Protein AF-A0A8B7DAS0-F1 (afdb_monomer)

Radius of gyration: 29.46 Å; Cα contacts (8 Å, |Δi|>4): 555; chains: 1; bounding box: 80×48×70 Å

Sequence (297 aa):
NLDIVVNHVSRNTHQSGLTLNNHEDVGQEVRNECEEVFNSIKKTFIQNKKKALVALVFIVLIFIIACVIGTLNNCHGKNVDSCKVDGGFSQWSAYSTCSVTCGNGLQKRERTCTNPVPSGGGKDCVGNLSETVKCNLDKCIGLTLGFSLQWNLLKRVACFQPKGDFPAQIQINQYGVLIGIKMMHLYGGTKCYNSSMGSRFGCFNDQSYFNLVVTDNNKVILFPSPNQEVTYIDGSKNYQYPGFLPTDKEVVFINFEYPTYFKVGDYISIWNFEDFNNFNEEDNSGEVCVNVYGAFN

pLDDT: mean 76.95, std 20.86, range [29.05, 98.69]

Mean predicted aligned error: 16.26 Å

Secondary structure (DSSP, 8-state):
-HHHHHHHHHHHTTT-------HHHHHHHHHHHHHHHHHHHHHHHHT---HHHHHHHHHHHHHHHHHHHHHHTT-TTS-GGGG-B---PPPPPPPPPPSSSSSEEEEEEE--S-TTPPBTTPPPP-S-SEEEEEEE-SPP----SS-----EEEEEEEEE-SSSS--EEEE--S-EEEEEEEEEEEEEEEE-TT-SS-BSS--STT---B-EEEE-TT--EEES-TTS-EEEETTEEEE-BTTB-TT-SEEEE---SS--EE-TT-EEEEEEHHHHTT-SGGG-EEEEEEEEEEEE-

Structure (mmCIF, N/CA/C/O backbone):
data_AF-A0A8B7DAS0-F1
#
_entry.id   AF-A0A8B7DAS0-F1
#
loop_
_atom_site.group_PDB
_atom_site.id
_atom_site.type_symbol
_atom_site.label_atom_id
_atom_site.label_alt_id
_atom_site.label_comp_id
_atom_site.label_asym_id
_atom_site.label_entity_id
_atom_site.label_seq_id
_atom_site.pdbx_PDB_ins_code
_atom_site.Cartn_x
_atom_site.Cartn_y
_atom_site.Cartn_z
_atom_site.occupancy
_atom_site.B_iso_or_equiv
_atom_site.auth_seq_id
_atom_site.auth_comp_id
_atom_site.auth_asym_id
_atom_site.auth_atom_id
_atom_site.pdbx_PDB_model_num
ATOM 1 N N . ASN A 1 1 ? 36.690 -0.208 -10.277 1.00 39.06 1 ASN A N 1
ATOM 2 C CA . ASN A 1 1 ? 35.691 0.870 -10.175 1.00 39.06 1 ASN A CA 1
ATOM 3 C C . ASN A 1 1 ? 35.678 1.607 -11.511 1.00 39.06 1 ASN A C 1
ATOM 5 O O . ASN A 1 1 ? 36.390 2.588 -11.682 1.00 39.06 1 ASN A O 1
ATOM 9 N N . LEU A 1 2 ? 35.020 0.996 -12.503 1.00 29.05 2 LEU A N 1
ATOM 10 C CA . LEU A 1 2 ? 35.019 1.420 -13.912 1.00 29.05 2 LEU A CA 1
ATOM 11 C C . LEU A 1 2 ? 34.166 2.690 -14.100 1.00 29.05 2 LEU A C 1
ATOM 13 O O . LEU A 1 2 ? 34.467 3.532 -14.941 1.00 29.05 2 LEU A O 1
ATOM 17 N N . ASP A 1 3 ? 33.189 2.876 -13.214 1.00 31.52 3 ASP A N 1
ATOM 18 C CA . ASP A 1 3 ? 32.231 3.980 -13.238 1.00 31.52 3 ASP A CA 1
ATOM 19 C C . ASP A 1 3 ? 32.859 5.334 -12.880 1.00 31.52 3 ASP A C 1
ATOM 21 O O . ASP A 1 3 ? 32.407 6.373 -13.351 1.00 31.52 3 ASP A O 1
ATOM 25 N N . ILE A 1 4 ? 33.952 5.356 -12.109 1.00 36.00 4 ILE A N 1
ATOM 26 C CA . ILE A 1 4 ? 34.689 6.597 -11.805 1.00 36.00 4 ILE A CA 1
ATOM 27 C C . ILE A 1 4 ? 35.457 7.099 -13.040 1.00 36.00 4 ILE A C 1
ATOM 29 O O . ILE A 1 4 ? 35.553 8.306 -13.255 1.00 36.00 4 ILE A O 1
ATOM 33 N N . VAL A 1 5 ? 35.966 6.186 -13.875 1.00 33.59 5 VAL A N 1
ATOM 34 C CA . VAL A 1 5 ? 36.757 6.519 -15.074 1.00 33.59 5 VAL A CA 1
ATOM 35 C C . VAL A 1 5 ? 35.845 6.989 -16.206 1.00 33.59 5 VAL A C 1
ATOM 37 O O . VAL A 1 5 ? 36.111 8.023 -16.815 1.00 33.59 5 VAL A O 1
ATOM 40 N N . VAL A 1 6 ? 34.718 6.304 -16.420 1.00 37.91 6 VAL A N 1
ATOM 41 C CA . VAL A 1 6 ? 33.697 6.704 -17.405 1.00 37.91 6 VAL A CA 1
ATOM 42 C C . VAL A 1 6 ? 33.121 8.087 -17.067 1.00 37.91 6 VAL A C 1
ATOM 44 O O . VAL A 1 6 ? 33.022 8.950 -17.940 1.00 37.91 6 VAL A O 1
ATOM 47 N N . ASN A 1 7 ? 32.861 8.361 -15.783 1.00 34.25 7 ASN A N 1
ATOM 48 C CA . ASN A 1 7 ? 32.351 9.659 -15.329 1.00 34.25 7 ASN A CA 1
ATOM 49 C C . ASN A 1 7 ? 33.391 10.795 -15.325 1.00 34.25 7 ASN A C 1
ATOM 51 O O . ASN A 1 7 ? 33.008 11.962 -15.204 1.00 34.25 7 ASN A O 1
ATOM 55 N N . HIS A 1 8 ? 34.689 10.486 -15.416 1.00 35.06 8 HIS A N 1
ATOM 56 C CA . HIS A 1 8 ? 35.751 11.487 -15.564 1.00 35.06 8 HIS A CA 1
ATOM 57 C C . HIS A 1 8 ? 35.943 11.871 -17.039 1.00 35.06 8 HIS A C 1
ATOM 59 O O . HIS A 1 8 ? 36.021 13.054 -17.361 1.00 35.06 8 HIS A O 1
ATOM 65 N N . VAL A 1 9 ? 35.907 10.885 -17.944 1.00 35.56 9 VAL A N 1
ATOM 66 C CA . VAL A 1 9 ? 35.999 11.107 -19.398 1.00 35.56 9 VAL A CA 1
ATOM 67 C C . VAL A 1 9 ? 34.778 11.870 -19.918 1.00 35.56 9 VAL A C 1
ATOM 69 O O . VAL A 1 9 ? 34.938 12.848 -20.640 1.00 35.56 9 VAL A O 1
ATOM 72 N N . SER A 1 10 ? 33.569 11.514 -19.464 1.00 34.94 10 SER A N 1
ATOM 73 C CA . SER A 1 10 ? 32.331 12.178 -19.900 1.00 34.94 10 SER A CA 1
ATOM 74 C C . SER A 1 10 ? 32.191 13.632 -19.418 1.00 34.94 10 SER A C 1
ATOM 76 O O . SER A 1 10 ? 31.426 14.394 -20.010 1.00 34.94 10 SER A O 1
ATOM 78 N N . ARG A 1 11 ? 32.898 14.031 -18.347 1.00 33.38 11 ARG A N 1
ATOM 79 C CA . ARG A 1 11 ? 32.870 15.406 -17.809 1.00 33.38 11 ARG A CA 1
ATOM 80 C C . ARG A 1 11 ? 33.848 16.346 -18.514 1.00 33.38 11 ARG A C 1
ATOM 82 O O . ARG A 1 11 ? 33.515 17.513 -18.701 1.00 33.38 11 ARG A O 1
ATOM 89 N N . ASN A 1 12 ? 35.006 15.851 -18.947 1.00 34.91 12 ASN A N 1
ATOM 90 C CA . ASN A 1 12 ? 36.017 16.688 -19.601 1.00 34.91 12 ASN A CA 1
ATOM 91 C C . ASN A 1 12 ? 35.673 17.007 -21.067 1.00 34.91 12 ASN A C 1
ATOM 93 O O . ASN A 1 12 ? 36.042 18.070 -21.554 1.00 34.91 12 ASN A O 1
ATOM 97 N N . THR A 1 13 ? 34.883 16.168 -21.743 1.00 37.56 13 THR A N 1
ATOM 98 C CA . THR A 1 13 ? 34.380 16.435 -23.106 1.00 37.56 13 THR A CA 1
ATOM 99 C C . THR A 1 13 ? 33.313 17.533 -23.180 1.00 37.56 13 THR A C 1
ATOM 101 O O . THR A 1 13 ? 33.019 18.013 -24.267 1.00 37.56 13 THR A O 1
ATOM 104 N N . HIS A 1 14 ? 32.732 17.950 -22.048 1.00 34.84 14 HIS A N 1
ATOM 105 C CA . HIS A 1 14 ? 31.700 18.995 -22.002 1.00 34.84 14 HIS A CA 1
ATOM 106 C C . HIS A 1 14 ? 32.237 20.394 -21.639 1.00 34.84 14 HIS A C 1
ATOM 108 O O . HIS A 1 14 ? 31.497 21.368 -21.768 1.00 34.84 14 HIS A O 1
ATOM 114 N N . GLN A 1 15 ? 33.495 20.514 -21.186 1.00 32.41 15 GLN A N 1
ATOM 115 C CA . GLN A 1 15 ? 34.094 21.787 -20.745 1.00 32.41 15 GLN A CA 1
ATOM 116 C C . GLN A 1 15 ? 34.981 22.476 -21.792 1.00 32.41 15 GLN A C 1
ATOM 118 O O . GLN A 1 15 ? 35.251 23.670 -21.667 1.00 32.41 15 GLN A O 1
ATOM 123 N N . SER A 1 16 ? 35.401 21.779 -22.844 1.00 34.41 16 SER A N 1
ATOM 124 C CA . SER A 1 16 ? 36.084 22.389 -23.981 1.00 34.41 16 SER A CA 1
ATOM 125 C C . SER A 1 16 ? 35.043 22.880 -24.985 1.00 34.41 16 SER A C 1
ATOM 127 O O . SER A 1 16 ? 34.597 22.142 -25.858 1.00 34.41 16 SER A O 1
ATOM 129 N N . GLY A 1 17 ? 34.625 24.141 -24.861 1.00 37.19 17 GLY A N 1
ATOM 130 C CA . GLY A 1 17 ? 33.818 24.844 -25.867 1.00 37.19 17 GLY A CA 1
ATOM 131 C C . GLY A 1 17 ? 34.564 25.034 -27.196 1.00 37.19 17 GLY A C 1
ATOM 132 O O . GLY A 1 17 ? 34.799 26.161 -27.619 1.00 37.19 17 GLY A O 1
ATOM 133 N N . LEU A 1 18 ? 34.969 23.941 -27.840 1.00 32.09 18 LEU A N 1
ATOM 134 C CA . LEU A 1 18 ? 35.699 23.914 -29.097 1.00 32.09 18 LEU A CA 1
ATOM 135 C C . LEU A 1 18 ? 34.714 23.679 -30.239 1.00 32.09 18 LEU A C 1
ATOM 137 O O . LEU A 1 18 ? 34.445 22.555 -30.654 1.00 32.09 18 LEU A O 1
ATOM 141 N N . THR A 1 19 ? 34.193 24.770 -30.789 1.00 39.25 19 THR A N 1
ATOM 142 C CA . THR A 1 19 ? 33.768 24.782 -32.189 1.00 39.25 19 THR A CA 1
ATOM 143 C C . THR A 1 19 ? 35.027 24.730 -33.055 1.00 39.25 19 THR A C 1
ATOM 145 O O . THR A 1 19 ? 35.619 25.768 -33.346 1.00 39.25 19 THR A O 1
ATOM 148 N N . LEU A 1 20 ? 35.473 23.529 -33.427 1.00 34.00 20 LEU A N 1
ATOM 149 C CA . LEU A 1 20 ? 36.575 23.331 -34.371 1.00 34.00 20 LEU A CA 1
ATOM 150 C C . LEU A 1 20 ? 36.012 22.817 -35.699 1.00 34.00 20 LEU A C 1
ATOM 152 O O . LEU A 1 20 ? 35.537 21.692 -35.812 1.00 34.00 20 LEU A O 1
ATOM 156 N N . ASN A 1 21 ? 36.033 23.697 -36.698 1.00 34.94 21 ASN A N 1
ATOM 157 C CA . ASN A 1 21 ? 35.358 23.541 -37.986 1.00 34.94 21 ASN A CA 1
ATOM 158 C C . ASN A 1 21 ? 36.137 22.721 -39.031 1.00 34.94 21 ASN A C 1
ATOM 160 O O . ASN A 1 21 ? 35.870 22.901 -40.209 1.00 34.94 21 ASN A O 1
ATOM 164 N N . ASN A 1 22 ? 37.065 21.831 -38.663 1.00 31.73 22 ASN A N 1
ATOM 165 C CA . ASN A 1 22 ? 37.728 20.932 -39.620 1.00 31.73 22 ASN A CA 1
ATOM 166 C C . ASN A 1 22 ? 38.126 19.605 -38.947 1.00 31.73 22 ASN A C 1
ATOM 168 O O . ASN A 1 22 ? 38.785 19.582 -37.913 1.00 31.73 22 ASN A O 1
ATOM 172 N N . HIS A 1 23 ? 37.699 18.487 -39.541 1.00 41.16 23 HIS A N 1
ATOM 173 C CA . HIS A 1 23 ? 37.754 17.138 -38.958 1.00 41.16 23 HIS A CA 1
ATOM 174 C C . HIS A 1 23 ? 39.110 16.412 -39.101 1.00 41.16 23 HIS A C 1
ATOM 176 O O . HIS A 1 23 ? 39.241 15.294 -38.604 1.00 41.16 23 HIS A O 1
ATOM 182 N N . GLU A 1 24 ? 40.117 17.012 -39.744 1.00 38.12 24 GLU A N 1
ATOM 183 C CA . GLU A 1 24 ? 41.465 16.420 -39.851 1.00 38.12 24 GLU A CA 1
ATOM 184 C C . GLU A 1 24 ? 42.326 16.656 -38.596 1.00 38.12 24 GLU A C 1
ATOM 186 O O . GLU A 1 24 ? 43.120 15.786 -38.239 1.00 38.12 24 GLU A O 1
ATOM 191 N N . ASP A 1 25 ? 42.104 17.748 -37.858 1.00 35.28 25 ASP A N 1
ATOM 192 C CA . ASP A 1 25 ? 42.925 18.092 -36.687 1.00 35.28 25 ASP A CA 1
ATOM 193 C C . ASP A 1 25 ? 42.554 17.264 -35.439 1.00 35.28 25 ASP A C 1
ATOM 195 O O . ASP A 1 25 ? 43.430 16.777 -34.725 1.00 35.28 25 ASP A O 1
ATOM 199 N N . VAL A 1 26 ? 41.261 16.972 -35.232 1.00 39.59 26 VAL A N 1
ATOM 200 C CA . VAL A 1 26 ? 40.761 16.219 -34.057 1.00 39.59 26 VAL A CA 1
ATOM 201 C C . VAL A 1 26 ? 41.275 14.773 -34.034 1.00 39.59 26 VAL A C 1
ATOM 203 O O . VAL A 1 26 ? 41.608 14.229 -32.981 1.00 39.59 26 VAL A O 1
ATOM 206 N N . GLY A 1 27 ? 41.372 14.135 -35.205 1.00 39.06 27 GLY A N 1
ATOM 207 C CA . GLY A 1 27 ? 41.869 12.762 -35.327 1.00 39.06 27 GLY A CA 1
ATOM 208 C C . GLY A 1 27 ? 43.371 12.633 -35.069 1.00 39.06 27 GLY A C 1
ATOM 209 O O . GLY A 1 27 ? 43.832 11.548 -34.708 1.00 39.06 27 GLY A O 1
ATOM 210 N N . GLN A 1 28 ? 44.125 13.720 -35.239 1.00 38.00 28 GLN A N 1
ATOM 211 C CA . GLN A 1 28 ? 45.560 13.764 -34.987 1.00 38.00 28 GLN A CA 1
ATOM 212 C C . GLN A 1 28 ? 45.852 14.120 -33.524 1.00 38.00 28 GLN A C 1
ATOM 214 O O . GLN A 1 28 ? 46.723 13.508 -32.913 1.00 38.00 28 GLN A O 1
ATOM 219 N N . GLU A 1 29 ? 45.074 15.026 -32.930 1.00 38.62 29 GLU A N 1
ATOM 220 C CA . GLU A 1 29 ? 45.221 15.452 -31.533 1.00 38.62 29 GLU A CA 1
ATOM 221 C C . GLU A 1 29 ? 44.875 14.321 -30.548 1.00 38.62 29 GLU A C 1
ATOM 223 O O . GLU A 1 29 ? 45.681 13.985 -29.681 1.00 38.62 29 GLU A O 1
ATOM 228 N N . VAL A 1 30 ? 43.765 13.607 -30.779 1.00 42.59 30 VAL A N 1
ATOM 229 C CA . VAL A 1 30 ? 43.382 12.418 -29.987 1.00 42.59 30 VAL A CA 1
ATOM 230 C C . VAL A 1 30 ? 44.391 11.276 -30.153 1.00 42.59 30 VAL A C 1
ATOM 232 O O . VAL A 1 30 ? 44.657 10.525 -29.210 1.00 42.59 30 VAL A O 1
ATOM 235 N N . ARG A 1 31 ? 44.983 11.134 -31.346 1.00 44.09 31 ARG A N 1
ATOM 236 C CA . ARG A 1 31 ? 46.017 10.125 -31.619 1.00 44.09 31 ARG A CA 1
ATOM 237 C C . ARG A 1 31 ? 47.320 10.455 -30.886 1.00 44.09 31 ARG A C 1
ATOM 239 O O . ARG A 1 31 ? 47.928 9.546 -30.328 1.00 44.09 31 ARG A O 1
ATOM 246 N N . ASN A 1 32 ? 47.698 11.731 -30.824 1.00 44.25 32 ASN A N 1
ATOM 247 C CA . ASN A 1 32 ? 48.884 12.198 -30.108 1.00 44.25 32 ASN A CA 1
ATOM 248 C C . ASN A 1 32 ? 48.725 12.053 -28.583 1.00 44.25 32 ASN A C 1
ATOM 250 O O . ASN A 1 32 ? 49.631 11.540 -27.929 1.00 44.25 32 ASN A O 1
ATOM 254 N N . GLU A 1 33 ? 47.559 12.399 -28.022 1.00 47.59 33 GLU A N 1
ATOM 255 C CA . GLU A 1 33 ? 47.269 12.177 -26.596 1.00 47.59 33 GLU A CA 1
ATOM 256 C C . GLU A 1 33 ? 47.232 10.680 -26.242 1.00 47.59 33 GLU A C 1
ATOM 258 O O . GLU A 1 33 ? 47.796 10.256 -25.229 1.00 47.59 33 GLU A O 1
ATOM 263 N N . CYS A 1 34 ? 46.635 9.839 -27.098 1.00 45.25 34 CYS A N 1
ATOM 264 C CA . CYS A 1 34 ? 46.661 8.386 -26.907 1.00 45.25 34 CYS A CA 1
ATOM 265 C C . CYS A 1 34 ? 48.085 7.813 -26.974 1.00 45.25 34 CYS A C 1
ATOM 267 O O . CYS A 1 34 ? 48.412 6.910 -26.198 1.00 45.25 34 CYS A O 1
ATOM 269 N N . GLU A 1 35 ? 48.945 8.327 -27.859 1.00 47.31 35 GLU A N 1
ATOM 270 C CA . GLU A 1 35 ? 50.349 7.913 -27.923 1.00 47.31 35 GLU A CA 1
ATOM 271 C C . GLU A 1 35 ? 51.155 8.362 -26.696 1.00 47.31 35 GLU A C 1
ATOM 273 O O . GLU A 1 35 ? 51.984 7.590 -26.202 1.00 47.31 35 GLU A O 1
ATOM 278 N N . GLU A 1 36 ? 50.913 9.555 -26.149 1.00 49.94 36 GLU A N 1
ATOM 279 C CA . GLU A 1 36 ? 51.562 10.002 -24.909 1.00 49.94 36 GLU A CA 1
ATOM 280 C C . GLU A 1 36 ? 51.164 9.136 -23.711 1.00 49.94 36 GLU A C 1
ATOM 282 O O . GLU A 1 36 ? 52.031 8.685 -22.952 1.00 49.94 36 GLU A O 1
ATOM 287 N N . VAL A 1 37 ? 49.872 8.825 -23.574 1.00 48.62 37 VAL A N 1
ATOM 288 C CA . VAL A 1 37 ? 49.367 7.935 -22.519 1.00 48.62 37 VAL A CA 1
ATOM 289 C C . VAL A 1 37 ? 49.944 6.527 -22.682 1.00 48.62 37 VAL A C 1
ATOM 291 O O . VAL A 1 37 ? 50.426 5.938 -21.710 1.00 48.62 37 VAL A O 1
ATOM 294 N N . PHE A 1 38 ? 49.995 6.002 -23.910 1.00 47.28 38 PHE A N 1
ATOM 295 C CA . PHE A 1 38 ? 50.606 4.706 -24.209 1.00 47.28 38 PHE A CA 1
ATOM 296 C C . PHE A 1 38 ? 52.100 4.672 -23.851 1.00 47.28 38 PHE A C 1
ATOM 298 O O . PHE A 1 38 ? 52.568 3.731 -23.203 1.00 47.28 38 PHE A O 1
ATOM 305 N N . ASN A 1 39 ? 52.856 5.713 -24.206 1.00 50.97 39 ASN A N 1
ATOM 306 C CA . ASN A 1 39 ? 54.289 5.803 -23.927 1.00 50.97 39 ASN A CA 1
ATOM 307 C C . ASN A 1 39 ? 54.594 6.029 -22.435 1.00 50.97 39 ASN A C 1
ATOM 309 O O . ASN A 1 39 ? 55.591 5.502 -21.927 1.00 50.97 39 ASN A O 1
ATOM 313 N N . SER A 1 40 ? 53.724 6.739 -21.712 1.00 47.25 40 SER A N 1
ATOM 314 C CA . SER A 1 40 ? 53.800 6.909 -20.256 1.00 47.25 40 SER A CA 1
ATOM 315 C C . SER A 1 40 ? 53.570 5.578 -19.531 1.00 47.25 40 SER A C 1
ATOM 317 O O . SER A 1 40 ? 54.404 5.148 -18.730 1.00 47.25 40 SER A O 1
ATOM 319 N N . ILE A 1 41 ? 52.531 4.831 -19.923 1.00 48.62 41 ILE A N 1
ATOM 320 C CA . ILE A 1 41 ? 52.234 3.494 -19.384 1.00 48.62 41 ILE A CA 1
ATOM 321 C C . ILE A 1 41 ? 53.367 2.506 -19.713 1.00 48.62 41 ILE A C 1
ATOM 323 O O . ILE A 1 41 ? 53.779 1.729 -18.849 1.00 48.62 41 ILE A O 1
ATOM 327 N N . LYS A 1 42 ? 53.947 2.576 -20.920 1.00 48.16 42 LYS A N 1
ATOM 328 C CA . LYS A 1 42 ? 55.101 1.760 -21.341 1.00 48.16 42 LYS A CA 1
ATOM 329 C C . LYS A 1 42 ? 56.356 2.030 -20.497 1.00 48.16 42 LYS A C 1
ATOM 331 O O . LYS A 1 42 ? 57.089 1.089 -20.188 1.00 48.16 42 LYS A O 1
ATOM 336 N N . LYS A 1 43 ? 56.599 3.279 -20.077 1.00 53.19 43 LYS A N 1
ATOM 337 C CA . LYS A 1 43 ? 57.706 3.633 -19.164 1.00 53.19 43 LYS A CA 1
ATOM 338 C C . LYS A 1 43 ? 57.483 3.090 -17.751 1.00 53.19 43 LYS A C 1
ATOM 340 O O . LYS A 1 43 ? 58.402 2.502 -17.183 1.00 53.19 43 LYS A O 1
ATOM 345 N N . THR A 1 44 ? 56.269 3.205 -17.212 1.00 44.12 44 THR A N 1
ATOM 346 C CA . THR A 1 44 ? 55.905 2.651 -15.892 1.00 44.12 44 THR A CA 1
ATOM 347 C C . THR A 1 44 ? 55.950 1.111 -15.876 1.00 44.12 44 THR A C 1
ATOM 349 O O . THR A 1 44 ? 56.245 0.494 -14.853 1.00 44.12 44 THR A O 1
ATOM 352 N N . PHE A 1 45 ? 55.728 0.480 -17.032 1.00 47.09 45 PHE A N 1
ATOM 353 C CA . PHE A 1 45 ? 55.715 -0.970 -17.248 1.00 47.09 45 PHE A CA 1
ATOM 354 C C . PHE A 1 45 ? 57.104 -1.634 -17.222 1.00 47.09 45 PHE A C 1
ATOM 356 O O . PHE A 1 45 ? 57.243 -2.732 -16.681 1.00 47.09 45 PHE A O 1
ATOM 363 N N . ILE A 1 46 ? 58.151 -0.970 -17.736 1.00 53.22 46 ILE A N 1
ATOM 364 C CA . ILE A 1 46 ? 59.533 -1.504 -17.728 1.00 53.22 46 ILE A CA 1
ATOM 365 C C . ILE A 1 46 ? 60.050 -1.720 -16.290 1.00 53.22 46 ILE A C 1
ATOM 367 O O . ILE A 1 46 ? 60.909 -2.572 -16.063 1.00 53.22 46 ILE A O 1
ATOM 371 N N . GLN A 1 47 ? 59.487 -1.017 -15.301 1.00 51.44 47 GLN A N 1
ATOM 372 C CA . GLN A 1 47 ? 59.934 -1.086 -13.909 1.00 51.44 47 GLN A CA 1
ATOM 373 C C . GLN A 1 47 ? 59.251 -2.169 -13.049 1.00 51.44 47 GLN A C 1
ATOM 375 O O . GLN A 1 47 ? 59.820 -2.550 -12.030 1.00 51.44 47 GLN A O 1
ATOM 380 N N . ASN A 1 48 ? 58.090 -2.726 -13.431 1.00 50.75 48 ASN A N 1
ATOM 381 C CA . ASN A 1 48 ? 57.308 -3.613 -12.549 1.00 50.75 48 ASN A CA 1
ATOM 382 C C . ASN A 1 48 ? 56.961 -4.980 -13.182 1.00 50.75 48 ASN A C 1
ATOM 384 O O . ASN A 1 48 ? 55.930 -5.173 -13.823 1.00 50.75 48 ASN A O 1
ATOM 388 N N . LYS A 1 49 ? 57.823 -5.979 -12.936 1.00 52.34 49 LYS A N 1
ATOM 389 C CA . LYS A 1 49 ? 57.753 -7.375 -13.425 1.00 52.34 49 LYS A CA 1
ATOM 390 C C . LYS A 1 49 ? 56.589 -8.225 -12.843 1.00 52.34 49 LYS A C 1
ATOM 392 O O . LYS A 1 49 ? 56.846 -9.267 -12.243 1.00 52.34 49 LYS A O 1
ATOM 397 N N . LYS A 1 50 ? 55.307 -7.871 -13.024 1.00 54.47 50 LYS A N 1
ATOM 398 C CA . LYS A 1 50 ? 54.160 -8.731 -12.611 1.00 54.47 50 LYS A CA 1
ATOM 399 C C . LYS A 1 50 ? 53.365 -9.278 -13.808 1.00 54.47 50 LYS A C 1
ATOM 401 O O . LYS A 1 50 ? 52.382 -8.693 -14.237 1.00 54.47 50 LYS A O 1
ATOM 406 N N . LYS A 1 51 ? 53.772 -10.443 -14.329 1.00 54.94 51 LYS A N 1
ATOM 407 C CA . LYS A 1 51 ? 53.328 -11.021 -15.621 1.00 54.94 51 LYS A CA 1
ATOM 408 C C . LYS A 1 51 ? 51.836 -11.414 -15.740 1.00 54.94 51 LYS A C 1
ATOM 410 O O . LYS A 1 51 ? 51.328 -11.441 -16.854 1.00 54.94 51 LYS A O 1
ATOM 415 N N . ALA A 1 52 ? 51.121 -11.698 -14.646 1.00 50.69 52 ALA A N 1
ATOM 416 C CA . ALA A 1 52 ? 49.735 -12.201 -14.708 1.00 50.69 52 ALA A CA 1
ATOM 417 C C . ALA A 1 52 ? 48.671 -11.094 -14.863 1.00 50.69 52 ALA A C 1
ATOM 419 O O . ALA A 1 52 ? 47.757 -11.222 -15.673 1.00 50.69 52 ALA A O 1
ATOM 420 N N . LEU A 1 53 ? 48.823 -9.971 -14.150 1.00 53.00 53 LEU A N 1
ATOM 421 C CA . LEU A 1 53 ? 47.944 -8.801 -14.301 1.00 53.00 53 LEU A CA 1
ATOM 422 C C . LEU A 1 53 ? 48.125 -8.148 -15.684 1.00 53.00 53 LEU A C 1
ATOM 424 O O . LEU A 1 53 ? 47.179 -7.627 -16.262 1.00 53.00 53 LEU A O 1
ATOM 428 N N . VAL A 1 54 ? 49.340 -8.250 -16.235 1.00 52.78 54 VAL A N 1
ATOM 429 C CA . VAL A 1 54 ? 49.714 -7.758 -17.567 1.00 52.78 54 VAL A CA 1
ATOM 430 C C . VAL A 1 54 ? 48.926 -8.448 -18.673 1.00 52.78 54 VAL A C 1
ATOM 432 O O . VAL A 1 54 ? 48.408 -7.762 -19.545 1.00 52.78 54 VAL A O 1
ATOM 435 N N . ALA A 1 55 ? 48.782 -9.773 -18.627 1.00 56.47 55 ALA A N 1
ATOM 436 C CA . ALA A 1 55 ? 47.990 -10.494 -19.622 1.00 56.47 55 ALA A CA 1
ATOM 437 C C . ALA A 1 55 ? 46.514 -10.060 -19.590 1.00 56.47 55 ALA A C 1
ATOM 439 O O . ALA A 1 55 ? 45.908 -9.847 -20.633 1.00 56.47 55 ALA A O 1
ATOM 440 N N . LEU A 1 56 ? 45.963 -9.852 -18.392 1.00 59.69 56 LEU A N 1
ATOM 441 C CA . LEU A 1 56 ? 44.568 -9.457 -18.191 1.00 59.69 56 LEU A CA 1
ATOM 442 C C . LEU A 1 56 ? 44.298 -8.024 -18.676 1.00 59.69 56 LEU A C 1
ATOM 444 O O . LEU A 1 56 ? 43.312 -7.782 -19.364 1.00 59.69 56 LEU A O 1
ATOM 448 N N . VAL A 1 57 ? 45.215 -7.092 -18.399 1.00 66.50 57 VAL A N 1
ATOM 449 C CA . VAL A 1 57 ? 45.144 -5.707 -18.892 1.00 66.50 57 VAL A CA 1
ATOM 450 C C . VAL A 1 57 ? 45.324 -5.643 -20.411 1.00 66.50 57 VAL A C 1
ATOM 452 O O . VAL A 1 57 ? 44.593 -4.906 -21.063 1.00 66.50 57 VAL A O 1
ATOM 455 N N . PHE A 1 58 ? 46.224 -6.443 -20.996 1.00 65.75 58 PHE A N 1
ATOM 456 C CA . PHE A 1 58 ? 46.381 -6.533 -22.453 1.00 65.75 58 PHE A CA 1
ATOM 457 C C . PHE A 1 58 ? 45.140 -7.103 -23.139 1.00 65.75 58 PHE A C 1
ATOM 459 O O . PHE A 1 58 ? 44.734 -6.575 -24.166 1.00 65.75 58 PHE A O 1
ATOM 466 N N . ILE A 1 59 ? 44.511 -8.137 -22.572 1.00 62.62 59 ILE A N 1
ATOM 467 C CA . ILE A 1 59 ? 43.257 -8.688 -23.102 1.00 62.62 59 ILE A CA 1
ATOM 468 C C . ILE A 1 59 ? 42.164 -7.614 -23.067 1.00 62.62 59 ILE A C 1
ATOM 470 O O . ILE A 1 59 ? 41.516 -7.380 -24.081 1.00 62.62 59 ILE A O 1
ATOM 474 N N . VAL A 1 60 ? 42.013 -6.894 -21.950 1.00 67.12 60 VAL A N 1
ATOM 475 C CA . VAL A 1 60 ? 41.032 -5.802 -21.827 1.00 67.12 60 VAL A CA 1
ATOM 476 C C . VAL A 1 60 ? 41.327 -4.658 -22.805 1.00 67.12 60 VAL A C 1
ATOM 478 O O . VAL A 1 60 ? 40.409 -4.176 -23.458 1.00 67.12 60 VAL A O 1
ATOM 481 N N . LEU A 1 61 ? 42.591 -4.264 -22.982 1.00 72.25 61 LEU A N 1
ATOM 482 C CA . LEU A 1 61 ? 43.002 -3.264 -23.976 1.00 72.25 61 LEU A CA 1
ATOM 483 C C . LEU A 1 61 ? 42.739 -3.724 -25.410 1.00 72.25 61 LEU A C 1
ATOM 485 O O . LEU A 1 61 ? 42.266 -2.926 -26.205 1.00 72.25 61 LEU A O 1
ATOM 489 N N . ILE A 1 62 ? 42.992 -4.992 -25.744 1.00 67.81 62 ILE A N 1
ATOM 490 C CA . ILE A 1 62 ? 42.678 -5.553 -27.066 1.00 67.81 62 ILE A CA 1
ATOM 491 C C . ILE A 1 62 ? 41.165 -5.539 -27.299 1.00 67.81 62 ILE A C 1
ATOM 493 O O . ILE A 1 62 ? 40.736 -5.172 -28.387 1.00 67.81 62 ILE A O 1
ATOM 497 N N . PHE A 1 63 ? 40.353 -5.858 -26.286 1.00 58.94 63 PHE A N 1
ATOM 498 C CA . PHE A 1 63 ? 38.894 -5.743 -26.369 1.00 58.94 63 PHE A CA 1
ATOM 499 C C . PHE A 1 63 ? 38.430 -4.292 -26.535 1.00 58.94 63 PHE A C 1
ATOM 501 O O . PHE A 1 63 ? 37.550 -4.035 -27.350 1.00 58.94 63 PHE A O 1
ATOM 508 N N . ILE A 1 64 ? 39.039 -3.335 -25.828 1.00 68.62 64 ILE A N 1
ATOM 509 C CA . ILE A 1 64 ? 38.738 -1.903 -25.978 1.00 68.62 64 ILE A CA 1
ATOM 510 C C . ILE A 1 64 ? 39.149 -1.416 -27.371 1.00 68.62 64 ILE A C 1
ATOM 512 O O . ILE A 1 64 ? 38.350 -0.778 -28.043 1.00 68.62 64 ILE A O 1
ATOM 516 N N . ILE A 1 65 ? 40.346 -1.762 -27.846 1.00 68.56 65 ILE A N 1
ATOM 517 C CA . ILE A 1 65 ? 40.846 -1.398 -29.178 1.00 68.56 65 ILE A CA 1
ATOM 518 C C . ILE A 1 65 ? 39.977 -2.036 -30.269 1.00 68.56 65 ILE A C 1
ATOM 520 O O . ILE A 1 65 ? 39.606 -1.355 -31.216 1.00 68.56 65 ILE A O 1
ATOM 524 N N . ALA A 1 66 ? 39.587 -3.304 -30.131 1.00 56.94 66 ALA A N 1
ATOM 525 C CA . ALA A 1 66 ? 38.672 -3.965 -31.059 1.00 56.94 66 ALA A CA 1
ATOM 526 C C . ALA A 1 66 ? 37.270 -3.336 -31.035 1.00 56.94 66 ALA A C 1
ATOM 528 O O . ALA A 1 66 ? 36.648 -3.216 -32.086 1.00 56.94 66 ALA A O 1
ATOM 529 N N . CYS A 1 67 ? 36.790 -2.888 -29.871 1.00 51.47 67 CYS A N 1
ATOM 530 C CA . CYS A 1 67 ? 35.532 -2.154 -29.735 1.00 51.47 67 CYS A CA 1
ATOM 531 C C . CYS A 1 67 ? 35.613 -0.782 -30.427 1.00 51.47 67 CYS A C 1
ATOM 533 O O . CYS A 1 67 ? 34.756 -0.456 -31.242 1.00 51.47 67 CYS A O 1
ATOM 535 N N . VAL A 1 68 ? 36.696 -0.032 -30.199 1.00 56.62 68 VAL A N 1
ATOM 536 C CA . VAL A 1 68 ? 36.953 1.282 -30.814 1.00 56.62 68 VAL A CA 1
ATOM 537 C C . VAL A 1 68 ? 37.130 1.165 -32.335 1.00 56.62 68 VAL A C 1
ATOM 539 O O . VAL A 1 68 ? 36.561 1.950 -33.092 1.00 56.62 68 VAL A O 1
ATOM 542 N N . ILE A 1 69 ? 37.848 0.148 -32.819 1.00 55.31 69 ILE A N 1
ATOM 543 C CA . ILE A 1 69 ? 37.990 -0.137 -34.256 1.00 55.31 69 ILE A CA 1
ATOM 544 C C . ILE A 1 69 ? 36.657 -0.624 -34.850 1.00 55.31 69 ILE A C 1
ATOM 546 O O . ILE A 1 69 ? 36.288 -0.219 -35.950 1.00 55.31 69 ILE A O 1
ATOM 550 N N . GLY A 1 70 ? 35.891 -1.435 -34.114 1.00 47.06 70 GLY A N 1
ATOM 551 C CA . GLY A 1 70 ? 34.543 -1.863 -34.495 1.00 47.06 70 GLY A CA 1
ATOM 552 C C . GLY A 1 70 ? 33.573 -0.690 -34.657 1.00 47.06 70 GLY A C 1
ATOM 553 O O . GLY A 1 70 ? 32.777 -0.681 -35.593 1.00 47.06 70 GLY A O 1
ATOM 554 N N . THR A 1 71 ? 33.700 0.348 -33.824 1.00 48.06 71 THR A N 1
ATOM 555 C CA . THR A 1 71 ? 32.951 1.607 -33.969 1.00 48.06 71 THR A CA 1
ATOM 556 C C . THR A 1 71 ? 33.459 2.509 -35.102 1.00 48.06 71 THR A C 1
ATOM 558 O O . THR A 1 71 ? 32.695 3.328 -35.605 1.00 48.06 71 THR A O 1
ATOM 561 N N . LEU A 1 72 ? 34.707 2.345 -35.559 1.00 45.50 72 LEU A N 1
ATOM 562 C CA . LEU A 1 72 ? 35.299 3.123 -36.662 1.00 45.50 72 LEU A CA 1
ATOM 563 C C . LEU A 1 72 ? 34.984 2.561 -38.061 1.00 45.50 72 LEU A C 1
ATOM 565 O O . LEU A 1 72 ? 35.124 3.277 -39.053 1.00 45.50 72 LEU A O 1
ATOM 569 N N . ASN A 1 73 ? 34.535 1.307 -38.168 1.00 48.38 73 ASN A N 1
ATOM 570 C CA . ASN A 1 73 ? 34.445 0.618 -39.461 1.00 48.38 73 ASN A CA 1
ATOM 571 C C . ASN A 1 73 ? 33.094 0.702 -40.187 1.00 48.38 73 ASN A C 1
ATOM 573 O O . ASN A 1 73 ? 33.002 0.199 -41.303 1.00 48.38 73 ASN A O 1
ATOM 577 N N . ASN A 1 74 ? 32.068 1.364 -39.642 1.00 49.56 74 ASN A N 1
ATOM 578 C CA . ASN A 1 74 ? 30.756 1.422 -40.310 1.00 49.56 74 ASN A CA 1
ATOM 579 C C . ASN A 1 74 ? 30.415 2.749 -41.004 1.00 49.56 74 ASN A C 1
ATOM 581 O O . ASN A 1 74 ? 29.348 2.844 -41.602 1.00 49.56 74 ASN A O 1
ATOM 585 N N . CYS A 1 75 ? 31.303 3.750 -40.995 1.00 53.28 75 CYS A N 1
ATOM 586 C CA . CYS A 1 75 ? 30.993 5.074 -41.556 1.00 53.28 75 CYS A CA 1
ATOM 587 C C . CYS A 1 75 ? 32.167 5.771 -42.258 1.00 53.28 75 CYS A C 1
ATOM 589 O O . CYS A 1 75 ? 32.242 6.997 -42.284 1.00 53.28 75 CYS A O 1
ATOM 591 N N . HIS A 1 76 ? 33.086 5.021 -42.870 1.00 47.53 76 HIS A N 1
ATOM 592 C CA . HIS A 1 76 ? 34.121 5.639 -43.699 1.00 47.53 76 HIS A CA 1
ATOM 593 C C . HIS A 1 76 ? 33.544 5.996 -45.083 1.00 47.53 76 HIS A C 1
ATOM 595 O O . HIS A 1 76 ? 33.394 5.128 -45.942 1.00 47.53 76 HIS A O 1
ATOM 601 N N . GLY A 1 77 ? 33.204 7.275 -45.295 1.00 53.38 77 GLY A N 1
ATOM 602 C CA . GLY A 1 77 ? 33.007 7.841 -46.640 1.00 53.38 77 GLY A CA 1
ATOM 603 C C . GLY A 1 77 ? 31.632 8.421 -47.001 1.00 53.38 77 GLY A C 1
ATOM 604 O O . GLY A 1 77 ? 31.378 8.619 -48.188 1.00 53.38 77 GLY A O 1
ATOM 605 N N . LYS A 1 78 ? 30.735 8.717 -46.049 1.00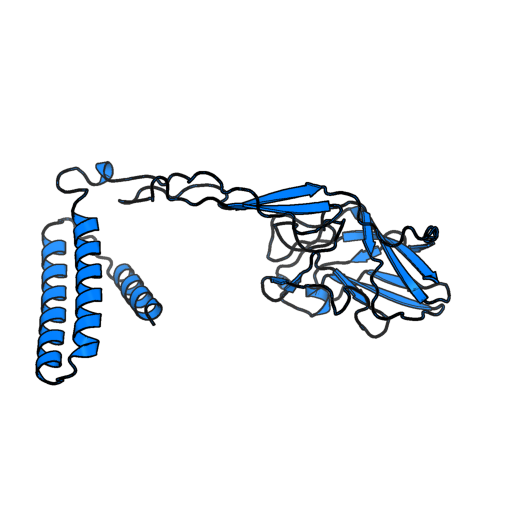 50.84 78 LYS A N 1
ATOM 606 C CA . LYS A 1 78 ? 29.479 9.446 -46.334 1.00 50.84 78 LYS A CA 1
ATOM 607 C C . LYS A 1 78 ? 29.255 10.600 -45.353 1.00 50.84 78 LYS A C 1
ATOM 609 O O . LYS A 1 78 ? 29.727 10.548 -44.224 1.00 50.84 78 LYS A O 1
ATOM 614 N N . ASN A 1 79 ? 28.545 11.635 -45.814 1.00 57.69 79 ASN A N 1
ATOM 615 C CA . ASN A 1 79 ? 28.142 12.816 -45.036 1.00 57.69 79 ASN A CA 1
ATOM 616 C C . ASN A 1 79 ? 27.564 12.396 -43.668 1.00 57.69 79 ASN A C 1
ATOM 618 O O . ASN A 1 79 ? 26.808 11.428 -43.626 1.00 57.69 79 ASN A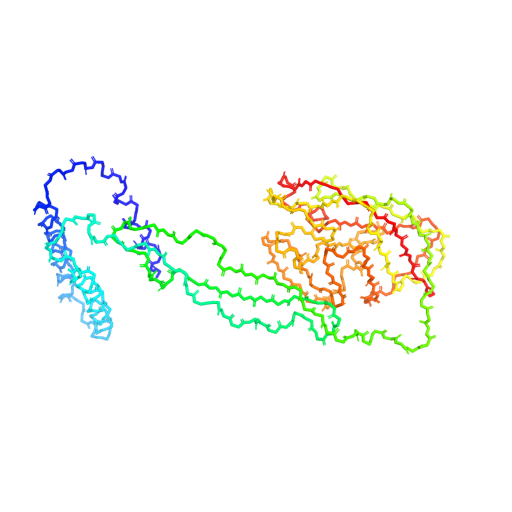 O 1
ATOM 622 N N . VAL A 1 80 ? 27.885 13.104 -42.576 1.00 52.91 80 VAL A N 1
ATOM 623 C CA . VAL A 1 80 ? 27.567 12.713 -41.177 1.00 52.91 80 VAL A CA 1
ATOM 624 C C . VAL A 1 80 ? 26.073 12.412 -40.957 1.00 52.91 80 VAL A C 1
ATOM 626 O O . VAL A 1 80 ? 25.722 11.521 -40.186 1.00 52.91 80 VAL A O 1
ATOM 629 N N . ASP A 1 81 ? 25.181 13.064 -41.706 1.00 57.62 81 ASP A N 1
ATOM 630 C CA . ASP A 1 81 ? 23.738 12.789 -41.673 1.00 57.62 81 ASP A CA 1
ATOM 631 C C . ASP A 1 81 ? 23.337 11.403 -42.214 1.00 57.62 81 ASP A C 1
ATOM 633 O O . ASP A 1 81 ? 22.295 10.875 -41.838 1.00 57.62 81 ASP A O 1
ATOM 637 N N . SER A 1 82 ? 24.168 10.775 -43.050 1.00 59.91 82 SER A N 1
ATOM 638 C CA . SER A 1 82 ? 23.933 9.445 -43.634 1.00 59.91 82 SER A CA 1
ATOM 639 C C . SER A 1 82 ? 24.264 8.285 -42.682 1.00 59.91 82 SER A C 1
ATOM 641 O O . SER A 1 82 ? 24.055 7.132 -43.063 1.00 59.91 82 SER A O 1
ATOM 643 N N . CYS A 1 83 ? 24.797 8.566 -41.489 1.00 70.12 83 CYS A N 1
ATOM 644 C CA . CYS A 1 83 ? 25.196 7.569 -40.488 1.00 70.12 83 CYS A CA 1
ATOM 645 C C . CYS A 1 83 ? 24.298 7.545 -39.244 1.00 70.12 83 CYS A C 1
ATOM 647 O O . CYS A 1 83 ? 24.552 6.789 -38.305 1.00 70.12 83 CYS A O 1
ATOM 649 N N . LYS A 1 84 ? 23.239 8.359 -39.239 1.00 81.38 84 LYS A N 1
ATOM 650 C CA . LYS A 1 84 ? 22.227 8.355 -38.185 1.00 81.38 84 LYS A CA 1
ATOM 651 C C . LYS A 1 84 ? 21.390 7.088 -38.291 1.00 81.38 84 LYS A C 1
ATOM 653 O O . LYS A 1 84 ? 20.762 6.834 -39.316 1.00 81.38 84 LYS A O 1
ATOM 658 N N . VAL A 1 85 ? 21.374 6.314 -37.213 1.00 86.38 85 VAL A N 1
ATOM 659 C CA . VAL A 1 85 ? 20.458 5.188 -37.038 1.00 86.38 85 VAL A CA 1
ATOM 660 C C . VAL A 1 85 ? 19.583 5.529 -35.851 1.00 86.38 85 VAL A C 1
ATOM 662 O O . VAL A 1 85 ? 20.075 5.602 -34.726 1.00 86.38 85 VAL A O 1
ATOM 665 N N . ASP A 1 86 ? 18.307 5.782 -36.117 1.00 90.56 86 ASP A N 1
ATOM 666 C CA . ASP A 1 86 ? 17.315 5.950 -35.062 1.00 90.56 86 ASP A CA 1
ATOM 667 C C . ASP A 1 86 ? 17.054 4.597 -34.390 1.00 90.56 86 ASP A C 1
ATOM 669 O O . ASP A 1 86 ? 17.027 3.548 -35.041 1.00 90.56 86 ASP A O 1
ATOM 673 N N . GLY A 1 87 ? 16.867 4.630 -33.075 1.00 93.62 87 GLY A N 1
ATOM 674 C CA . GLY A 1 87 ? 16.574 3.465 -32.263 1.00 93.62 87 GLY A CA 1
ATOM 675 C C . GLY A 1 87 ? 15.232 2.836 -32.599 1.00 93.62 87 GLY A C 1
ATOM 676 O O . GLY A 1 87 ? 14.229 3.526 -32.792 1.00 93.62 87 GLY A O 1
ATOM 677 N N . GLY A 1 88 ? 15.201 1.507 -32.604 1.00 94.88 88 GLY A N 1
ATOM 678 C CA . GLY A 1 88 ? 13.976 0.731 -32.732 1.00 94.88 88 GLY A CA 1
ATOM 679 C C . GLY A 1 88 ? 13.765 -0.203 -31.545 1.00 94.88 88 GLY A C 1
ATOM 680 O O . GLY A 1 88 ? 14.704 -0.772 -30.981 1.00 94.88 88 GLY A O 1
ATOM 681 N N . PHE A 1 89 ? 12.504 -0.366 -31.147 1.00 97.00 89 PHE A N 1
ATOM 682 C CA . PHE A 1 89 ? 12.145 -1.288 -30.078 1.00 97.00 89 PHE A CA 1
ATOM 683 C C . PHE A 1 89 ? 12.375 -2.747 -30.502 1.00 97.00 89 PHE A C 1
ATOM 685 O O . PHE A 1 89 ? 11.992 -3.169 -31.596 1.00 97.00 89 PHE A O 1
ATOM 692 N N . SER A 1 90 ? 12.933 -3.547 -29.594 1.00 97.06 90 SER A N 1
ATOM 693 C CA . SER A 1 90 ? 12.896 -5.003 -29.668 1.00 97.06 90 SER A CA 1
ATOM 694 C C . SER A 1 90 ? 11.451 -5.500 -29.590 1.00 97.06 90 SER A C 1
ATOM 696 O O . SER A 1 90 ? 10.535 -4.781 -29.175 1.00 97.06 90 SER A O 1
ATOM 698 N N . GLN A 1 91 ? 11.250 -6.774 -29.927 1.00 96.88 91 GLN A N 1
ATOM 699 C CA . GLN A 1 91 ? 10.013 -7.454 -29.557 1.00 96.88 91 GLN A CA 1
ATOM 700 C C . GLN A 1 91 ? 9.839 -7.428 -28.033 1.00 96.88 91 GLN A C 1
ATOM 702 O O . GLN A 1 91 ? 10.822 -7.381 -27.283 1.00 96.88 91 GLN A O 1
ATOM 707 N N . TRP A 1 92 ? 8.584 -7.446 -27.592 1.00 97.38 92 TRP A N 1
ATOM 708 C CA . TRP A 1 92 ? 8.259 -7.644 -26.185 1.00 97.38 92 TRP A CA 1
ATOM 709 C C . TRP A 1 92 ? 8.699 -9.036 -25.723 1.00 97.38 92 TRP A C 1
ATOM 711 O O . TRP A 1 92 ? 8.583 -10.010 -26.469 1.00 97.38 92 TRP A O 1
ATOM 721 N N . SER A 1 93 ? 9.147 -9.137 -24.475 1.00 96.75 93 SER A N 1
ATOM 722 C CA . SER A 1 93 ? 9.306 -10.411 -23.785 1.00 96.75 93 SER A CA 1
ATOM 723 C C . SER A 1 93 ? 7.953 -11.112 -23.617 1.00 96.75 93 SER A C 1
ATOM 725 O O . SER A 1 93 ? 6.885 -10.501 -23.733 1.00 96.75 93 SER A O 1
ATOM 727 N N . ALA A 1 94 ? 7.992 -12.397 -23.259 1.00 97.00 94 ALA A N 1
ATOM 728 C CA . ALA A 1 94 ? 6.828 -13.032 -22.651 1.00 97.00 94 ALA A CA 1
ATOM 729 C C . ALA A 1 94 ? 6.446 -12.298 -21.351 1.00 97.00 94 ALA A C 1
ATOM 731 O O . ALA A 1 94 ? 7.297 -11.665 -20.715 1.00 97.00 94 ALA A O 1
ATOM 732 N N . TYR A 1 95 ? 5.172 -12.388 -20.964 1.00 95.69 95 TYR A N 1
ATOM 733 C CA . TYR A 1 95 ? 4.753 -11.946 -19.638 1.00 95.69 95 TYR A CA 1
ATOM 734 C C . TYR A 1 95 ? 5.416 -12.810 -18.560 1.00 95.69 95 TYR A C 1
ATOM 736 O O . TYR A 1 95 ? 5.603 -14.016 -18.739 1.00 95.69 95 TYR A O 1
ATOM 744 N N . SER A 1 96 ? 5.759 -12.184 -17.437 1.00 91.94 96 SER A N 1
ATOM 745 C CA . SER A 1 96 ? 6.154 -12.870 -16.213 1.00 91.94 96 SER A CA 1
ATOM 746 C C . SER A 1 96 ? 5.021 -13.763 -15.707 1.00 91.94 96 SER A C 1
ATOM 748 O O . SER A 1 96 ? 3.860 -13.611 -16.091 1.00 91.94 96 SER A O 1
ATOM 750 N N . THR A 1 97 ? 5.330 -14.651 -14.766 1.00 90.94 97 THR A N 1
ATOM 751 C CA . THR A 1 97 ? 4.282 -15.284 -13.964 1.00 90.94 97 THR A CA 1
ATOM 752 C C . THR A 1 97 ? 3.451 -14.222 -13.245 1.00 90.94 97 THR A C 1
ATOM 754 O O . THR A 1 97 ? 3.941 -13.124 -12.952 1.00 90.94 97 THR A O 1
ATOM 757 N N . CYS A 1 98 ? 2.192 -14.557 -12.963 1.00 89.88 98 CYS A N 1
ATOM 758 C CA . CYS A 1 98 ? 1.328 -13.713 -12.152 1.00 89.88 98 CYS A CA 1
ATOM 759 C C . CYS A 1 98 ? 1.955 -13.523 -10.764 1.00 89.88 98 CYS A C 1
ATOM 761 O O . CYS A 1 98 ? 2.527 -14.455 -10.200 1.00 89.88 98 CYS A O 1
ATOM 763 N N . SER A 1 99 ? 1.842 -12.318 -10.216 1.00 82.19 99 SER A N 1
ATOM 764 C CA . SER A 1 99 ? 2.412 -11.938 -8.922 1.00 82.19 99 SER A CA 1
ATOM 765 C C . SER A 1 99 ? 1.770 -12.647 -7.726 1.00 82.19 99 SER A C 1
ATOM 767 O O . SER A 1 99 ? 2.226 -12.523 -6.596 1.00 82.19 99 SER A O 1
ATOM 769 N N . VAL A 1 100 ? 0.680 -13.367 -7.972 1.00 79.69 100 VAL A N 1
ATOM 770 C CA . VAL A 1 100 ? -0.074 -14.150 -7.000 1.00 79.69 100 VAL A CA 1
ATOM 771 C C . VAL A 1 100 ? -0.279 -15.548 -7.566 1.00 79.69 100 VAL A C 1
ATOM 773 O O . VAL A 1 100 ? -0.252 -15.753 -8.779 1.00 79.69 100 VAL A O 1
ATOM 776 N N . THR A 1 101 ? -0.531 -16.512 -6.690 1.00 82.06 101 THR A N 1
ATOM 777 C CA . THR A 1 101 ? -0.870 -17.889 -7.074 1.00 82.06 101 THR A CA 1
ATOM 778 C C . THR A 1 101 ? -2.382 -18.127 -7.165 1.00 82.06 101 THR A C 1
ATOM 780 O O . THR A 1 101 ? -2.804 -19.183 -7.629 1.00 82.06 101 THR A O 1
ATOM 783 N N . CYS A 1 102 ? -3.201 -17.154 -6.747 1.00 81.12 102 CYS A N 1
ATOM 784 C CA . CYS A 1 102 ? -4.661 -17.183 -6.799 1.00 81.12 102 CYS A CA 1
ATOM 785 C C . CYS A 1 102 ? -5.253 -15.763 -6.860 1.00 81.12 102 CYS A C 1
ATOM 787 O O . CYS A 1 102 ? -4.639 -14.796 -6.411 1.00 81.12 102 CYS A O 1
ATOM 789 N N . GLY A 1 103 ? -6.479 -15.644 -7.363 1.00 81.75 103 GLY A N 1
ATOM 790 C CA . GLY A 1 103 ? -7.232 -14.400 -7.466 1.00 81.75 103 GLY A CA 1
ATOM 791 C C . GLY A 1 103 ? -6.604 -13.392 -8.428 1.00 81.75 103 GLY A C 1
ATOM 792 O O . GLY A 1 103 ? -5.926 -13.758 -9.387 1.00 81.75 103 GLY A O 1
ATOM 793 N N . ASN A 1 104 ? -6.865 -12.108 -8.195 1.00 84.56 104 ASN A N 1
ATOM 794 C CA . ASN A 1 104 ? -6.319 -11.032 -9.014 1.00 84.56 104 ASN A CA 1
ATOM 795 C C . ASN A 1 104 ? -4.868 -10.733 -8.621 1.00 84.56 104 ASN A C 1
ATOM 797 O O . ASN A 1 104 ? -4.556 -10.582 -7.439 1.00 84.56 104 ASN A O 1
ATOM 801 N N . GLY A 1 105 ? -4.009 -10.594 -9.624 1.00 85.81 105 GLY A N 1
ATOM 802 C CA . GLY A 1 105 ? -2.627 -10.151 -9.485 1.00 85.81 105 GLY A CA 1
ATOM 803 C C . GLY A 1 105 ? -2.146 -9.418 -10.730 1.00 85.81 105 GLY A C 1
ATOM 804 O O . GLY A 1 105 ? -2.946 -8.952 -11.549 1.00 85.81 105 GLY A O 1
ATOM 805 N N . LEU A 1 106 ? -0.826 -9.305 -10.872 1.00 87.00 106 LEU A N 1
ATOM 806 C CA . LEU A 1 106 ? -0.186 -8.580 -11.969 1.00 87.00 106 LEU A CA 1
ATOM 807 C C . LEU A 1 106 ? 0.893 -9.411 -12.647 1.00 87.00 106 LEU A C 1
ATOM 809 O O . LEU A 1 106 ? 1.564 -10.219 -12.016 1.00 87.00 106 LEU A O 1
ATOM 813 N N . GLN A 1 107 ? 1.075 -9.178 -13.938 1.00 90.31 107 GLN A N 1
ATOM 814 C CA . GLN A 1 107 ? 2.162 -9.741 -14.730 1.00 90.31 107 GLN A CA 1
ATOM 815 C C . GLN A 1 107 ? 2.798 -8.637 -15.576 1.00 90.31 107 GLN A C 1
ATOM 817 O O . GLN A 1 107 ? 2.125 -7.685 -15.984 1.00 90.31 107 GLN A O 1
ATOM 822 N N . LYS A 1 108 ? 4.101 -8.759 -15.829 1.00 91.50 108 LYS A N 1
ATOM 823 C CA . LYS A 1 108 ? 4.920 -7.729 -16.475 1.00 91.50 108 LYS A CA 1
ATOM 824 C C . LYS A 1 108 ? 5.590 -8.277 -17.726 1.00 91.50 108 LYS A C 1
ATOM 826 O O . LYS A 1 108 ? 5.989 -9.436 -17.748 1.00 91.50 108 LYS A O 1
ATOM 831 N N . ARG A 1 109 ? 5.760 -7.445 -18.749 1.00 95.06 109 ARG A N 1
ATOM 832 C CA . ARG A 1 109 ? 6.646 -7.720 -19.889 1.00 95.06 109 ARG A CA 1
ATOM 833 C C . ARG A 1 109 ? 7.515 -6.510 -20.203 1.00 95.06 109 ARG A C 1
ATOM 835 O O . ARG A 1 109 ? 7.152 -5.379 -19.882 1.00 95.06 109 ARG A O 1
ATOM 842 N N . GLU A 1 110 ? 8.647 -6.749 -20.852 1.00 94.19 110 GLU A N 1
ATOM 843 C CA . GLU A 1 110 ? 9.662 -5.730 -21.128 1.00 94.19 110 GLU A CA 1
ATOM 844 C C . GLU A 1 110 ? 10.135 -5.773 -22.583 1.00 94.19 110 GLU A C 1
ATOM 846 O O . GLU A 1 110 ? 10.006 -6.784 -23.273 1.00 94.19 110 GLU A O 1
ATOM 851 N N . ARG A 1 111 ? 10.674 -4.656 -23.065 1.00 96.06 111 ARG A N 1
ATOM 852 C CA . ARG A 1 111 ? 11.348 -4.526 -24.362 1.00 96.06 111 ARG A CA 1
ATOM 853 C C . ARG A 1 111 ? 12.505 -3.538 -24.239 1.00 96.06 111 ARG A C 1
ATOM 855 O O . ARG A 1 111 ? 12.560 -2.753 -23.299 1.00 96.06 111 ARG A O 1
ATOM 862 N N . THR A 1 112 ? 13.409 -3.537 -25.211 1.00 94.00 112 THR A N 1
ATOM 863 C CA . THR A 1 112 ? 14.616 -2.692 -25.208 1.00 94.00 112 THR A CA 1
ATOM 864 C C . THR A 1 112 ? 14.730 -1.875 -26.493 1.00 94.00 112 THR A C 1
ATOM 866 O O . THR A 1 112 ? 14.151 -2.252 -27.507 1.00 94.00 112 THR A O 1
ATOM 869 N N . CYS A 1 113 ? 15.466 -0.761 -26.484 1.00 94.12 113 CYS A N 1
ATOM 870 C CA . CYS A 1 113 ? 15.746 0.023 -27.695 1.00 94.12 113 CYS A CA 1
ATOM 871 C C . CYS A 1 113 ? 17.003 -0.499 -28.409 1.00 94.12 113 CYS A C 1
ATOM 873 O O . CYS A 1 113 ? 18.061 0.125 -28.389 1.00 94.12 113 CYS A O 1
ATOM 875 N N . THR A 1 114 ? 16.925 -1.719 -28.938 1.00 92.00 114 THR A N 1
ATOM 876 C CA . THR A 1 114 ? 18.095 -2.428 -29.488 1.00 92.00 114 THR A CA 1
ATOM 877 C C . THR A 1 114 ? 17.889 -2.967 -30.899 1.00 92.00 114 THR A C 1
ATOM 879 O O . THR A 1 114 ? 18.780 -3.614 -31.445 1.00 92.00 114 THR A O 1
ATOM 882 N N . ASN A 1 115 ? 16.745 -2.684 -31.525 1.00 89.12 115 ASN A N 1
ATOM 883 C CA . ASN A 1 115 ? 16.374 -3.230 -32.825 1.00 89.12 115 ASN A CA 1
ATOM 884 C C . ASN A 1 115 ? 15.931 -2.134 -33.817 1.00 89.12 115 ASN A C 1
ATOM 886 O O . ASN A 1 115 ? 14.742 -2.062 -34.144 1.00 89.12 115 ASN A O 1
ATOM 890 N N . PRO A 1 116 ? 16.861 -1.299 -34.323 1.00 89.56 116 PRO A N 1
ATOM 891 C CA . PRO A 1 116 ? 18.304 -1.283 -34.032 1.00 89.56 116 PRO A CA 1
ATOM 892 C C . PRO A 1 116 ? 18.664 -0.413 -32.811 1.00 89.56 116 PRO A C 1
ATOM 894 O O . PRO A 1 116 ? 17.831 0.329 -32.297 1.00 89.56 116 PRO A O 1
ATOM 897 N N . VAL A 1 117 ? 19.908 -0.511 -32.331 1.00 85.25 117 VAL A N 1
ATOM 898 C CA . VAL A 1 117 ? 20.457 0.397 -31.305 1.00 85.25 117 VAL A CA 1
ATOM 899 C C . VAL A 1 117 ? 20.687 1.786 -31.933 1.00 85.25 117 VAL A C 1
ATOM 901 O O . VAL A 1 117 ? 21.259 1.837 -33.026 1.00 85.25 117 VAL A O 1
ATOM 904 N N . PRO A 1 118 ? 20.298 2.901 -31.279 1.00 87.38 118 PRO A N 1
ATOM 905 C CA . PRO A 1 118 ? 20.586 4.241 -31.783 1.00 87.38 118 PRO A CA 1
ATOM 906 C C . PRO A 1 118 ? 22.092 4.486 -31.960 1.00 87.38 118 PRO A C 1
ATOM 908 O O . PRO A 1 118 ? 22.888 4.185 -31.069 1.00 87.38 118 PRO A O 1
ATOM 911 N N . SER A 1 119 ? 22.502 5.074 -33.085 1.00 84.25 119 SER A N 1
ATOM 912 C CA . SER A 1 119 ? 23.910 5.422 -33.334 1.00 84.25 119 SER A CA 1
ATOM 913 C C . SER A 1 119 ? 24.071 6.639 -34.245 1.00 84.25 119 SER A C 1
ATOM 915 O O . SER A 1 119 ? 23.131 7.041 -34.931 1.00 84.25 119 SER A O 1
ATOM 917 N N . GLY A 1 120 ? 25.267 7.240 -34.258 1.00 78.38 120 GLY A N 1
ATOM 918 C CA . GLY A 1 120 ? 25.597 8.347 -35.167 1.00 78.38 120 GLY A CA 1
ATOM 919 C C . GLY A 1 120 ? 24.778 9.624 -34.940 1.00 78.38 120 GLY A C 1
ATOM 920 O O . GLY A 1 120 ? 24.603 10.407 -35.867 1.00 78.38 120 GLY A O 1
ATOM 921 N N . GLY A 1 121 ? 24.238 9.826 -33.731 1.00 80.00 121 GLY A N 1
ATOM 922 C CA . GLY A 1 121 ? 23.330 10.937 -33.418 1.00 80.00 121 GLY A CA 1
ATOM 923 C C . GLY A 1 121 ? 21.873 10.707 -33.841 1.00 80.00 121 GLY A C 1
ATOM 924 O O . GLY A 1 121 ? 21.122 11.675 -33.954 1.00 80.00 121 GLY A O 1
ATOM 925 N N . GLY A 1 122 ? 21.480 9.456 -34.111 1.00 84.31 122 GLY A N 1
ATOM 926 C CA . GLY A 1 122 ? 20.079 9.066 -34.273 1.00 84.31 122 GLY A CA 1
ATOM 927 C C . GLY A 1 122 ? 19.276 9.183 -32.973 1.00 84.31 122 GLY A C 1
ATOM 928 O O . GLY A 1 122 ? 19.833 9.240 -31.875 1.00 84.31 122 GLY A O 1
ATOM 929 N N . LYS A 1 123 ? 17.953 9.259 -33.102 1.00 90.31 123 LYS A N 1
ATOM 930 C CA . LYS A 1 123 ? 17.015 9.435 -31.986 1.00 90.31 123 LYS A CA 1
ATOM 931 C C . LYS A 1 123 ? 16.865 8.155 -31.171 1.00 90.31 123 LYS A C 1
ATOM 933 O O . LYS A 1 123 ? 16.896 7.062 -31.726 1.00 90.31 123 LYS A O 1
ATOM 938 N N . ASP A 1 124 ? 16.635 8.301 -29.870 1.00 92.44 124 ASP A N 1
ATOM 939 C CA . ASP A 1 124 ? 16.269 7.178 -29.005 1.00 92.44 124 ASP A CA 1
ATOM 940 C C . ASP A 1 124 ? 14.798 6.762 -29.206 1.00 92.44 124 ASP A C 1
ATOM 942 O O . ASP A 1 124 ? 13.984 7.517 -29.753 1.00 92.44 124 ASP A O 1
ATOM 946 N N . CYS A 1 125 ? 14.447 5.560 -28.755 1.00 92.75 125 CYS A N 1
ATOM 947 C CA . CYS A 1 125 ? 13.082 5.062 -28.812 1.00 92.75 125 CYS A CA 1
ATOM 948 C C . CYS A 1 125 ? 12.160 5.891 -27.910 1.00 92.75 125 CYS A C 1
ATOM 950 O O . CYS A 1 125 ? 12.403 6.053 -26.716 1.00 92.75 125 CYS A O 1
ATOM 952 N N . VAL A 1 126 ? 11.032 6.342 -28.458 1.00 94.12 126 VAL A N 1
ATOM 953 C CA . VAL A 1 126 ? 10.017 7.076 -27.694 1.00 94.12 126 VAL A CA 1
ATOM 954 C C . VAL A 1 126 ? 8.883 6.127 -27.313 1.00 94.12 126 VAL A C 1
ATOM 956 O O . VAL A 1 126 ? 8.129 5.664 -28.168 1.00 94.12 126 VAL A O 1
ATOM 959 N N . GLY A 1 127 ? 8.758 5.824 -26.019 1.00 90.38 127 GLY A N 1
ATOM 960 C CA . GLY A 1 127 ? 7.676 5.007 -25.464 1.00 90.38 127 GLY A CA 1
ATOM 961 C C . GLY A 1 127 ? 8.119 4.104 -24.312 1.00 90.38 127 GLY A C 1
ATOM 962 O O . GLY A 1 127 ? 9.289 4.058 -23.949 1.00 90.38 127 GLY A O 1
ATOM 963 N N . ASN A 1 128 ? 7.171 3.355 -23.744 1.00 88.44 128 ASN A N 1
ATOM 964 C CA . ASN A 1 128 ? 7.428 2.548 -22.549 1.00 88.44 128 ASN A CA 1
ATOM 965 C C . ASN A 1 128 ? 8.312 1.332 -22.857 1.00 88.44 128 ASN A C 1
ATOM 967 O O . ASN A 1 128 ? 8.048 0.597 -23.813 1.00 88.44 128 ASN A O 1
ATOM 971 N N . LEU A 1 129 ? 9.316 1.094 -22.011 1.00 90.44 129 LEU A N 1
ATOM 972 C CA . LEU A 1 129 ? 10.168 -0.104 -22.040 1.00 90.44 129 LEU A CA 1
ATOM 973 C C . LEU A 1 129 ? 9.564 -1.284 -21.262 1.00 90.44 129 LEU A C 1
ATOM 975 O O . LEU A 1 129 ? 10.011 -2.416 -21.396 1.00 90.44 129 LEU A O 1
ATOM 979 N N . SER A 1 130 ? 8.524 -1.024 -20.473 1.00 88.25 130 SER A N 1
ATOM 980 C CA . SER A 1 130 ? 7.850 -1.993 -19.617 1.00 88.25 130 SER A CA 1
ATOM 981 C C . SER A 1 130 ? 6.340 -1.830 -19.730 1.00 88.25 130 SER A C 1
ATOM 983 O O . SER A 1 130 ? 5.839 -0.715 -19.873 1.00 88.25 130 SER A O 1
ATOM 985 N N . GLU A 1 131 ? 5.616 -2.934 -19.600 1.00 89.94 131 GLU A N 1
ATOM 986 C CA . GLU A 1 131 ? 4.162 -2.953 -19.492 1.00 89.94 131 GLU A CA 1
ATOM 987 C C . GLU A 1 131 ? 3.737 -3.898 -18.363 1.00 89.94 131 GLU A C 1
ATOM 989 O O . GLU A 1 131 ? 4.210 -5.033 -18.287 1.00 89.94 131 GLU A O 1
ATOM 994 N N . THR A 1 132 ? 2.821 -3.428 -17.515 1.00 85.31 132 THR A N 1
ATOM 995 C CA . THR A 1 132 ? 2.210 -4.203 -16.430 1.00 85.31 132 THR A CA 1
ATOM 996 C C . THR A 1 132 ? 0.721 -4.352 -16.707 1.00 85.31 132 THR A C 1
ATOM 998 O O . THR A 1 132 ? 0.038 -3.368 -16.995 1.00 85.31 132 THR A O 1
ATOM 1001 N N . VAL A 1 133 ? 0.205 -5.577 -16.613 1.00 88.62 133 VAL A N 1
ATOM 1002 C CA . VAL A 1 133 ? -1.213 -5.882 -16.844 1.00 88.62 133 VAL A CA 1
ATOM 1003 C C . VAL A 1 133 ? -1.777 -6.774 -15.743 1.00 88.62 133 VAL A C 1
ATOM 1005 O O . VAL A 1 133 ? -1.044 -7.506 -15.076 1.00 88.62 133 VAL A O 1
ATOM 1008 N N . LYS A 1 134 ? -3.103 -6.735 -15.570 1.00 89.94 134 LYS A N 1
ATOM 1009 C CA . LYS A 1 134 ? -3.817 -7.617 -14.638 1.00 89.94 134 LYS A CA 1
ATOM 1010 C C . LYS A 1 134 ? -3.783 -9.067 -15.125 1.00 89.94 134 LYS A C 1
ATOM 1012 O O . LYS A 1 134 ? -3.990 -9.334 -16.308 1.00 89.94 134 LYS A O 1
ATOM 1017 N N . CYS A 1 135 ? -3.567 -9.993 -14.199 1.00 89.94 135 CYS A N 1
ATOM 1018 C CA . CYS A 1 135 ? -3.829 -11.419 -14.373 1.00 89.94 135 CYS A CA 1
ATOM 1019 C C . CYS A 1 135 ? -4.905 -11.849 -13.374 1.00 89.94 135 CYS A C 1
ATOM 1021 O O . CYS A 1 135 ? -4.878 -11.446 -12.214 1.00 89.94 135 CYS A O 1
ATOM 1023 N N . ASN A 1 136 ? -5.854 -12.659 -13.841 1.00 89.75 136 ASN A N 1
ATOM 1024 C CA . ASN A 1 136 ? -6.949 -13.175 -13.026 1.00 89.75 136 ASN A CA 1
ATOM 1025 C C . ASN A 1 136 ? -6.810 -14.695 -12.956 1.00 89.75 136 ASN A C 1
ATOM 1027 O O . ASN A 1 136 ? -6.979 -15.376 -13.968 1.00 89.75 136 ASN A O 1
ATOM 1031 N N . LEU A 1 137 ? -6.466 -15.201 -11.778 1.00 85.69 137 LEU A N 1
ATOM 1032 C CA . LEU A 1 137 ? -6.382 -16.625 -11.476 1.00 85.69 137 LEU A CA 1
ATOM 1033 C C . LEU A 1 137 ? -7.629 -17.087 -10.714 1.00 85.69 137 LEU A C 1
ATOM 1035 O O . LEU A 1 137 ? -8.472 -16.280 -10.310 1.00 85.69 137 LEU A O 1
ATOM 1039 N N . ASP A 1 138 ? -7.720 -18.395 -10.479 1.00 82.19 138 ASP A N 1
ATOM 1040 C CA . ASP A 1 138 ? -8.778 -18.980 -9.659 1.00 82.19 138 ASP A CA 1
ATOM 1041 C C . ASP A 1 138 ? -8.832 -18.326 -8.281 1.00 82.19 138 ASP A C 1
ATOM 1043 O O . ASP A 1 138 ? -7.806 -18.003 -7.680 1.00 82.19 138 ASP A O 1
ATOM 1047 N N . LYS A 1 139 ? -10.049 -18.121 -7.774 1.00 74.12 139 LYS A N 1
ATOM 1048 C CA . LYS A 1 139 ? -10.286 -17.422 -6.510 1.00 74.12 139 LYS A CA 1
ATOM 1049 C C . LYS A 1 139 ? -9.453 -18.040 -5.384 1.00 74.12 139 LYS A C 1
ATOM 1051 O O . LYS A 1 139 ? -9.458 -19.254 -5.196 1.00 74.12 139 LYS A O 1
ATOM 1056 N N . CYS A 1 140 ? -8.794 -17.191 -4.596 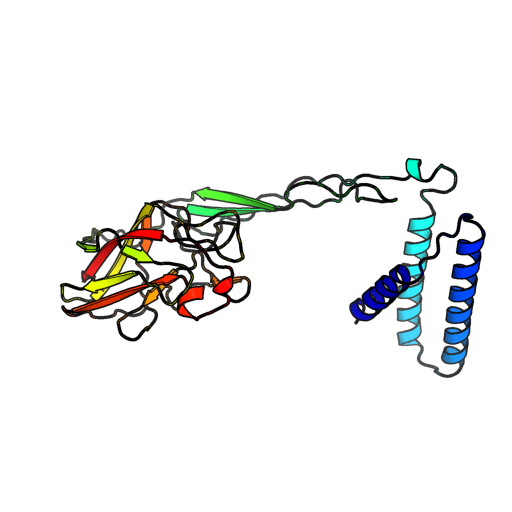1.00 71.88 140 CYS A N 1
ATOM 1057 C CA . CYS A 1 140 ? -8.081 -17.648 -3.411 1.00 71.88 140 CYS A CA 1
ATOM 1058 C C . CYS A 1 140 ? -9.027 -18.403 -2.475 1.00 71.88 140 CYS A C 1
ATOM 1060 O O . CYS A 1 140 ? -10.073 -17.879 -2.080 1.00 71.88 140 CYS A O 1
ATOM 1062 N N . ILE A 1 141 ? -8.638 -19.623 -2.098 1.00 68.38 141 ILE A N 1
ATOM 1063 C CA . ILE A 1 141 ? -9.330 -20.422 -1.084 1.00 68.38 141 ILE A CA 1
ATOM 1064 C C . ILE A 1 141 ? -8.926 -19.870 0.292 1.00 68.38 141 ILE A C 1
ATOM 1066 O O . ILE A 1 141 ? -8.217 -20.499 1.069 1.00 68.38 141 ILE A O 1
ATOM 1070 N N . GLY A 1 142 ? -9.326 -18.631 0.577 1.00 56.31 142 GLY A N 1
ATOM 1071 C CA . GLY A 1 142 ? -9.274 -18.074 1.922 1.00 56.31 142 GLY A CA 1
ATOM 1072 C C . GLY A 1 142 ? -10.459 -18.624 2.702 1.00 56.31 142 GLY A C 1
ATOM 1073 O O . GLY A 1 142 ? -11.580 -18.192 2.460 1.00 56.31 142 GLY A O 1
ATOM 1074 N N . LEU A 1 143 ? -10.217 -19.619 3.564 1.00 56.59 143 LEU A N 1
ATOM 1075 C CA . LEU A 1 143 ? -11.153 -20.156 4.566 1.00 56.59 143 LEU A CA 1
ATOM 1076 C C . LEU A 1 143 ? -12.638 -20.124 4.149 1.00 56.59 143 LEU A C 1
ATOM 1078 O O . LEU A 1 143 ? -13.478 -19.524 4.812 1.00 56.59 143 LEU A O 1
ATOM 1082 N N . THR A 1 144 ? -13.007 -20.869 3.108 1.00 46.38 144 THR A N 1
ATOM 1083 C CA . THR A 1 144 ? -14.398 -21.308 2.904 1.00 46.38 144 THR A CA 1
ATOM 1084 C C . THR A 1 144 ? -14.749 -22.464 3.848 1.00 46.38 144 THR A C 1
ATOM 1086 O O . THR A 1 144 ? -15.409 -23.423 3.458 1.00 46.38 144 THR A O 1
ATOM 1089 N N . LEU A 1 145 ? -14.338 -22.383 5.118 1.00 45.88 145 LEU A N 1
ATOM 1090 C CA . LEU A 1 145 ? -14.882 -23.231 6.178 1.00 45.88 145 LEU A CA 1
ATOM 1091 C C . LEU A 1 145 ? -16.215 -22.639 6.648 1.00 45.88 145 LEU A C 1
ATOM 1093 O O . LEU A 1 145 ? -16.329 -22.238 7.792 1.00 45.88 145 LEU A O 1
ATOM 1097 N N . GLY A 1 146 ? -17.204 -22.508 5.761 1.00 48.09 146 GLY A N 1
ATOM 1098 C CA . GLY A 1 146 ? -18.615 -22.271 6.118 1.00 48.09 146 GLY A CA 1
ATOM 1099 C C . GLY A 1 146 ? -18.992 -21.006 6.915 1.00 48.09 146 GLY A C 1
ATOM 1100 O O . GLY A 1 146 ? -20.183 -20.748 7.066 1.00 48.09 146 GLY A O 1
ATOM 1101 N N . PHE A 1 147 ? -18.048 -20.196 7.397 1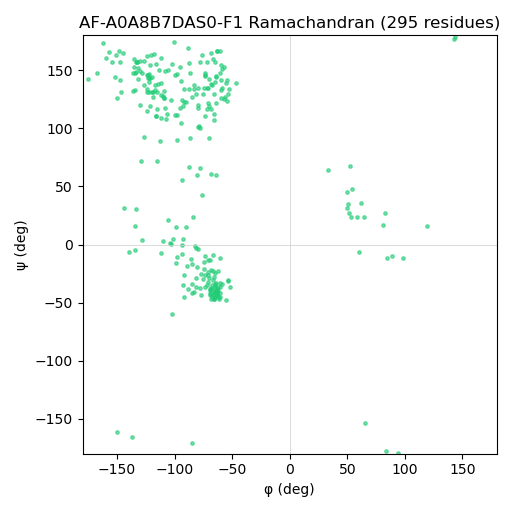.00 55.44 147 PHE A N 1
ATOM 1102 C CA . PHE A 1 147 ? -18.321 -18.972 8.145 1.00 55.44 147 PHE A CA 1
ATOM 1103 C C . PHE A 1 147 ? -18.313 -17.777 7.192 1.00 55.44 147 PHE A C 1
ATOM 1105 O O . PHE A 1 147 ? -17.265 -17.305 6.754 1.00 55.44 147 PHE A O 1
ATOM 1112 N N . SER A 1 148 ? -19.498 -17.266 6.862 1.00 66.75 148 SER A N 1
ATOM 1113 C CA . SER A 1 148 ? -19.606 -15.930 6.279 1.00 66.75 148 SER A CA 1
ATOM 1114 C C . SER A 1 148 ? -19.165 -14.919 7.336 1.00 66.75 148 SER A C 1
ATOM 1116 O O . SER A 1 148 ? -19.869 -14.743 8.329 1.00 66.75 148 SER A O 1
ATOM 1118 N N . LEU A 1 149 ? -18.030 -14.242 7.128 1.00 77.94 149 LEU A N 1
ATOM 1119 C CA . LEU A 1 149 ? -17.636 -13.111 7.972 1.00 77.94 149 LEU A CA 1
ATOM 1120 C C . LEU A 1 149 ? -18.778 -12.084 8.002 1.00 77.94 149 LEU A C 1
ATOM 1122 O O . LEU A 1 149 ? -19.226 -11.615 6.950 1.00 77.94 149 LEU A O 1
ATOM 1126 N N . GLN A 1 150 ? -19.262 -11.747 9.198 1.00 88.19 150 GLN A N 1
ATOM 1127 C CA . GLN A 1 150 ? -20.202 -10.645 9.371 1.00 88.19 150 GLN A CA 1
ATOM 1128 C C . GLN A 1 150 ? -19.440 -9.322 9.358 1.00 88.19 150 GLN A C 1
ATOM 1130 O O . GLN A 1 150 ? -18.567 -9.078 10.186 1.00 88.19 150 GLN A O 1
ATOM 1135 N N . TRP A 1 151 ? -19.784 -8.469 8.396 1.00 91.81 151 TRP A N 1
ATOM 1136 C CA . TRP A 1 151 ? -19.170 -7.160 8.209 1.00 91.81 151 TRP A CA 1
ATOM 1137 C C . TRP A 1 151 ? -20.034 -6.069 8.836 1.00 91.81 151 TRP A C 1
ATOM 1139 O O . TRP A 1 151 ? -21.097 -5.744 8.304 1.00 91.81 151 TRP A O 1
ATOM 1149 N N . ASN A 1 152 ? -19.546 -5.451 9.907 1.00 93.56 152 ASN A N 1
ATOM 1150 C CA . ASN A 1 152 ? -20.184 -4.294 10.526 1.00 93.56 152 ASN A CA 1
ATOM 1151 C C . ASN A 1 152 ? -19.613 -3.011 9.929 1.00 93.56 152 ASN A C 1
ATOM 1153 O O . ASN A 1 152 ? -18.399 -2.874 9.791 1.00 93.56 152 ASN A O 1
ATOM 1157 N N . LEU A 1 153 ? -20.477 -2.059 9.568 1.00 96.38 153 LEU A N 1
ATOM 1158 C CA . LEU A 1 153 ? -20.034 -0.733 9.142 1.00 96.38 153 LEU A CA 1
ATOM 1159 C C . LEU A 1 153 ? -19.440 0.000 10.349 1.00 96.38 153 LEU A C 1
ATOM 1161 O O . LEU A 1 153 ? -20.163 0.294 11.297 1.00 96.38 153 LEU A O 1
ATOM 1165 N N . LEU A 1 154 ? -18.149 0.318 10.290 1.00 97.00 154 LEU A N 1
ATOM 1166 C CA . LEU A 1 154 ? -17.453 1.036 11.358 1.00 97.00 154 LEU A CA 1
ATOM 1167 C C . LEU A 1 154 ? -17.474 2.545 11.130 1.00 97.00 154 LEU A C 1
ATOM 1169 O O . LEU A 1 154 ? -17.778 3.308 12.041 1.00 97.00 154 LEU A O 1
ATOM 1173 N N . LYS A 1 155 ? -17.192 2.987 9.899 1.00 98.00 155 LYS A N 1
ATOM 1174 C CA . LYS A 1 155 ? -17.217 4.409 9.541 1.00 98.00 155 LYS A CA 1
ATOM 1175 C C . LYS A 1 155 ? -17.665 4.603 8.102 1.00 98.00 155 LYS A C 1
ATOM 1177 O O . LYS A 1 155 ? -17.152 3.963 7.182 1.00 98.00 155 LYS A O 1
ATOM 1182 N N . ARG A 1 156 ? -18.620 5.516 7.912 1.00 97.56 156 ARG A N 1
ATOM 1183 C CA . ARG A 1 156 ? -18.932 6.073 6.592 1.00 97.56 156 ARG A CA 1
ATOM 1184 C C . ARG A 1 156 ? -17.952 7.196 6.301 1.00 97.56 156 ARG A C 1
ATOM 1186 O O . ARG A 1 156 ? -17.722 8.014 7.184 1.00 97.56 156 ARG A O 1
ATOM 1193 N N . VAL A 1 157 ? -17.441 7.241 5.074 1.00 98.06 157 VAL A N 1
ATOM 1194 C CA . VAL A 1 157 ? -16.551 8.312 4.599 1.00 98.06 157 VAL A CA 1
ATOM 1195 C C . VAL A 1 157 ? -15.365 8.532 5.554 1.00 98.06 157 VAL A C 1
ATOM 1197 O O . VAL A 1 157 ? -15.256 9.531 6.258 1.00 98.06 157 VAL A O 1
ATOM 1200 N N . ALA A 1 158 ? -14.484 7.543 5.621 1.00 98.25 158 ALA A N 1
ATOM 1201 C CA . ALA A 1 158 ? -13.199 7.642 6.290 1.00 98.25 158 ALA A CA 1
ATOM 1202 C C . ALA A 1 158 ? -12.153 8.071 5.252 1.00 98.25 158 ALA A C 1
ATOM 1204 O O . ALA A 1 158 ? -11.971 7.362 4.261 1.00 98.25 158 ALA A O 1
ATOM 1205 N N . CYS A 1 159 ? -11.518 9.226 5.459 1.00 98.38 159 CYS A N 1
ATOM 1206 C CA . CYS A 1 159 ? -10.556 9.799 4.519 1.00 98.38 159 CYS A CA 1
ATOM 1207 C C . CYS A 1 159 ? -9.151 9.831 5.118 1.00 98.38 159 CYS A C 1
ATOM 1209 O O . CYS A 1 159 ? -9.011 10.147 6.298 1.00 98.38 159 CYS A O 1
ATOM 1211 N N . PHE A 1 160 ? -8.147 9.494 4.315 1.00 97.69 160 PHE A N 1
ATOM 1212 C CA . PHE A 1 160 ? -6.731 9.557 4.678 1.00 97.69 160 PHE A CA 1
ATOM 1213 C C . PHE A 1 160 ? -5.928 10.186 3.538 1.00 97.69 160 PHE A C 1
ATOM 1215 O O . PHE A 1 160 ? -6.320 10.101 2.366 1.00 97.69 160 PHE A O 1
ATOM 1222 N N . GLN A 1 161 ? -4.811 10.819 3.883 1.00 96.12 161 GLN A N 1
ATOM 1223 C CA . GLN A 1 161 ? -3.916 11.483 2.935 1.00 96.12 161 GLN A CA 1
ATOM 1224 C C . GLN A 1 161 ? -2.506 10.873 3.008 1.00 96.12 161 GLN A C 1
ATOM 1226 O O . GLN A 1 161 ? -2.201 10.141 3.947 1.00 96.12 161 GLN A O 1
ATOM 1231 N N . PRO A 1 162 ? -1.654 11.105 1.995 1.00 93.44 162 PRO A N 1
ATOM 1232 C CA . PRO A 1 162 ? -0.288 10.593 1.969 1.00 93.44 162 PRO A CA 1
ATOM 1233 C C . PRO A 1 162 ? 0.736 11.547 2.603 1.00 93.44 162 PRO A C 1
ATOM 1235 O O . PRO A 1 162 ? 1.928 11.391 2.350 1.00 93.44 162 PRO A O 1
ATOM 1238 N N . LYS A 1 163 ? 0.273 12.548 3.367 1.00 94.25 163 LYS A N 1
ATOM 1239 C CA . LYS A 1 163 ? 1.122 13.488 4.100 1.00 94.25 163 LYS A CA 1
ATOM 1240 C C . LYS A 1 163 ? 0.399 14.196 5.241 1.00 94.25 163 LYS A C 1
ATOM 1242 O O . LYS A 1 163 ? -0.816 14.406 5.159 1.00 94.25 163 LYS A O 1
ATOM 1247 N N . GLY A 1 164 ? 1.182 14.729 6.174 1.00 95.06 164 GLY A N 1
ATOM 1248 C CA . GLY A 1 164 ? 0.730 15.696 7.170 1.00 95.06 164 GLY A CA 1
ATOM 1249 C C . GLY A 1 164 ? 0.059 15.073 8.390 1.00 95.06 164 GLY A C 1
ATOM 1250 O O . GLY A 1 164 ? -0.785 15.732 9.001 1.00 95.06 164 GLY A O 1
ATOM 1251 N N . ASP A 1 165 ? 0.417 13.834 8.727 1.00 96.12 165 ASP A N 1
ATOM 1252 C CA . ASP A 1 165 ? -0.141 13.061 9.835 1.00 96.12 165 ASP A CA 1
ATOM 1253 C C . ASP A 1 165 ? -1.679 12.982 9.750 1.00 96.12 165 ASP A C 1
ATOM 1255 O O . ASP A 1 165 ? -2.398 13.238 10.725 1.00 96.12 165 ASP A O 1
ATOM 1259 N N . PHE A 1 166 ? -2.212 12.646 8.568 1.00 96.88 166 PHE A N 1
ATOM 1260 C CA . PHE A 1 166 ? -3.655 12.678 8.295 1.00 96.88 166 PHE A CA 1
ATOM 1261 C C . PHE A 1 166 ? -4.234 11.279 8.019 1.00 96.88 166 PHE A C 1
ATOM 1263 O O . PHE A 1 166 ? -4.637 10.954 6.891 1.00 96.88 166 PHE A O 1
ATOM 1270 N N . PRO A 1 167 ? -4.341 10.431 9.059 1.00 97.88 167 PRO A N 1
ATOM 1271 C CA . PRO A 1 167 ? -4.979 9.135 8.945 1.00 97.88 167 PRO A CA 1
ATOM 1272 C C . PRO A 1 167 ? -6.499 9.236 8.946 1.00 97.88 167 PRO A C 1
ATOM 1274 O O . PRO A 1 167 ? -7.116 10.089 9.589 1.00 97.88 167 PRO A O 1
ATOM 1277 N N . ALA A 1 168 ? -7.126 8.209 8.388 1.00 98.00 168 ALA A N 1
ATOM 1278 C CA . ALA A 1 168 ? -8.517 7.927 8.678 1.00 98.00 168 ALA A CA 1
ATOM 1279 C C . ALA A 1 168 ? -8.610 7.249 10.052 1.00 98.00 168 ALA A C 1
ATOM 1281 O O . ALA A 1 168 ? -8.396 6.044 10.162 1.00 98.00 168 ALA A O 1
ATOM 1282 N N . GLN A 1 169 ? -8.958 8.001 11.099 1.00 97.25 169 GLN A N 1
ATOM 1283 C CA . GLN A 1 169 ? -9.267 7.437 12.420 1.00 97.25 169 GLN A CA 1
ATOM 1284 C C . GLN A 1 169 ? -10.704 6.906 12.491 1.00 97.25 169 GLN A C 1
ATOM 1286 O O . GLN A 1 169 ? -11.665 7.613 12.161 1.00 97.25 169 GLN A O 1
ATOM 1291 N N . ILE A 1 170 ? -10.868 5.667 12.949 1.00 97.75 170 ILE A N 1
ATOM 1292 C CA . ILE A 1 170 ? -12.153 4.977 13.084 1.00 97.75 170 ILE A CA 1
ATOM 1293 C C . ILE A 1 170 ? -12.318 4.510 14.523 1.00 97.75 170 ILE A C 1
ATOM 1295 O O . ILE A 1 170 ? -11.580 3.640 14.975 1.00 97.75 170 ILE A O 1
ATOM 1299 N N . GLN A 1 171 ? -13.310 5.068 15.216 1.00 96.69 171 GLN A N 1
ATOM 1300 C CA . GLN A 1 171 ? -13.669 4.637 16.562 1.00 96.69 171 GLN A CA 1
ATOM 1301 C C . GLN A 1 171 ? -14.404 3.297 16.511 1.00 96.69 171 GLN A C 1
ATOM 1303 O O . GLN A 1 171 ? -15.317 3.097 15.706 1.00 96.69 171 GLN A O 1
ATOM 1308 N N . ILE A 1 172 ? -14.019 2.389 17.394 1.00 96.06 172 ILE A N 1
ATOM 1309 C CA . ILE A 1 172 ? -14.625 1.082 17.566 1.00 96.06 172 ILE A CA 1
ATOM 1310 C C . ILE A 1 172 ? -15.721 1.187 18.630 1.00 96.06 172 ILE A C 1
ATOM 1312 O O . ILE A 1 172 ? -15.483 1.575 19.771 1.00 96.06 172 ILE A O 1
ATOM 1316 N N . ASN A 1 173 ? -16.946 0.823 18.244 1.00 94.38 173 ASN A N 1
ATOM 1317 C CA . ASN A 1 173 ? -18.149 0.919 19.083 1.00 94.38 173 ASN A CA 1
ATOM 1318 C C . ASN A 1 173 ? -18.623 -0.447 19.603 1.00 94.38 173 ASN A C 1
ATOM 1320 O O . ASN A 1 173 ? -19.791 -0.619 19.945 1.00 94.38 173 ASN A O 1
ATOM 1324 N N . GLN A 1 174 ? -17.731 -1.434 19.630 1.00 92.50 174 GLN A N 1
ATOM 1325 C CA . GLN A 1 174 ? -18.020 -2.791 20.081 1.00 92.50 174 GLN A CA 1
ATOM 1326 C C . GLN A 1 174 ? -16.787 -3.431 20.722 1.00 92.50 174 GLN A C 1
ATOM 1328 O O . GLN A 1 174 ? -15.675 -2.928 20.592 1.00 92.50 174 GLN A O 1
ATOM 1333 N N . TYR A 1 175 ? -17.000 -4.545 21.414 1.00 93.56 175 TYR A N 1
ATOM 1334 C CA . TYR A 1 175 ? -15.929 -5.384 21.943 1.00 93.56 175 TYR A CA 1
ATOM 1335 C C . TYR A 1 175 ? -15.630 -6.530 20.975 1.00 93.56 175 TYR A C 1
ATOM 1337 O O . TYR A 1 175 ? -16.532 -6.977 20.266 1.00 93.56 175 TYR A O 1
ATOM 1345 N N . GLY A 1 176 ? -14.396 -7.031 20.978 1.00 91.44 176 GLY A N 1
ATOM 1346 C CA . GLY A 1 176 ? -14.034 -8.256 20.258 1.00 91.44 176 GLY A CA 1
ATOM 1347 C C . GLY A 1 176 ? -12.654 -8.200 19.622 1.00 91.44 176 GLY A C 1
ATOM 1348 O O . GLY A 1 176 ? -11.969 -7.176 19.662 1.00 91.44 176 GLY A O 1
ATOM 1349 N N . VAL A 1 177 ? -12.251 -9.311 19.017 1.00 90.88 177 VAL A N 1
ATOM 1350 C CA . VAL A 1 177 ? -10.997 -9.399 18.263 1.00 90.88 177 VAL A CA 1
ATOM 1351 C C . VAL A 1 177 ? -11.267 -9.022 16.816 1.00 90.88 177 VAL A C 1
ATOM 1353 O O . VAL A 1 177 ? -12.098 -9.650 16.164 1.00 90.88 177 VAL A O 1
ATOM 1356 N N . LEU A 1 178 ? -10.564 -8.016 16.295 1.00 90.06 178 LEU A N 1
ATOM 1357 C CA . LEU A 1 178 ? -10.679 -7.649 14.885 1.00 90.06 178 LEU A CA 1
ATOM 1358 C C . LEU A 1 178 ? -9.997 -8.719 14.022 1.00 90.06 178 LEU A C 1
ATOM 1360 O O . LEU A 1 178 ? -8.790 -8.921 14.119 1.00 90.06 178 LEU A O 1
ATOM 1364 N N . ILE A 1 179 ? -10.772 -9.394 13.176 1.00 88.44 179 ILE A N 1
ATOM 1365 C CA . ILE A 1 179 ? -10.295 -10.491 12.314 1.00 88.44 179 ILE A CA 1
ATOM 1366 C C . ILE A 1 179 ? -10.301 -10.128 10.828 1.00 88.44 179 ILE A C 1
ATOM 1368 O O . ILE A 1 179 ? -9.812 -10.886 9.993 1.00 88.44 179 ILE A O 1
ATOM 1372 N N . GLY A 1 180 ? -10.863 -8.974 10.472 1.00 89.88 180 GLY A N 1
ATOM 1373 C CA . GLY A 1 180 ? -10.895 -8.527 9.091 1.00 89.88 180 GLY A CA 1
ATOM 1374 C C . GLY A 1 180 ? -11.299 -7.071 8.948 1.00 89.88 180 GLY A C 1
ATOM 1375 O O . GLY A 1 180 ? -12.139 -6.570 9.696 1.00 89.88 180 GLY A O 1
ATOM 1376 N N . ILE A 1 181 ? -10.748 -6.414 7.931 1.00 93.88 181 ILE A N 1
ATOM 1377 C CA . ILE A 1 181 ? -11.156 -5.080 7.490 1.00 93.88 181 ILE A CA 1
ATOM 1378 C C . ILE A 1 181 ? -11.533 -5.154 6.018 1.00 93.88 181 ILE A C 1
ATOM 1380 O O . ILE A 1 181 ? -10.803 -5.708 5.200 1.00 93.88 181 ILE A O 1
ATOM 1384 N N . LYS A 1 182 ? -12.663 -4.544 5.673 1.00 94.75 182 LYS A N 1
ATOM 1385 C CA . LYS A 1 182 ? -13.082 -4.322 4.293 1.00 94.75 182 LYS A CA 1
ATOM 1386 C C . LYS A 1 182 ? -13.221 -2.832 4.038 1.00 94.75 182 LYS A C 1
ATOM 1388 O O . LYS A 1 182 ? -13.888 -2.127 4.797 1.00 94.75 182 LYS A O 1
ATOM 1393 N N . MET A 1 183 ? -12.635 -2.368 2.943 1.00 97.75 183 MET A N 1
ATOM 1394 C CA . MET A 1 183 ? -12.706 -0.980 2.504 1.00 97.75 183 MET A CA 1
ATOM 1395 C C . MET A 1 183 ? -13.372 -0.888 1.139 1.00 97.75 183 MET A C 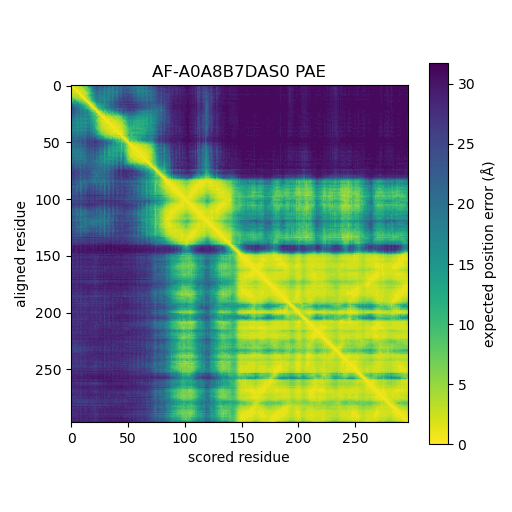1
ATOM 1397 O O . MET A 1 183 ? -12.952 -1.538 0.185 1.00 97.75 183 MET A O 1
ATOM 1401 N N . MET A 1 184 ? -14.399 -0.047 1.057 1.00 97.69 184 MET A N 1
ATOM 1402 C CA . MET A 1 184 ? -15.096 0.280 -0.184 1.00 97.69 184 MET A CA 1
ATOM 1403 C C . MET A 1 184 ? -14.702 1.688 -0.607 1.00 97.69 184 MET A C 1
ATOM 1405 O O . MET A 1 184 ? -15.068 2.655 0.064 1.00 97.69 184 MET A O 1
ATOM 1409 N N . HIS A 1 185 ? -13.968 1.809 -1.707 1.00 97.88 185 HIS A N 1
ATOM 1410 C CA . HIS A 1 185 ? -13.586 3.093 -2.284 1.00 97.88 185 HIS A CA 1
ATOM 1411 C C . HIS A 1 185 ? -14.821 3.914 -2.659 1.00 97.88 185 HIS A C 1
ATOM 1413 O O . HIS A 1 185 ? -15.750 3.402 -3.288 1.00 97.88 185 HIS A O 1
ATOM 1419 N N . LEU A 1 186 ? -14.817 5.191 -2.275 1.00 97.94 186 LEU A N 1
ATOM 1420 C CA . LEU A 1 186 ? -15.835 6.154 -2.682 1.00 97.94 186 LEU A CA 1
ATOM 1421 C C . LEU A 1 186 ? -15.295 7.056 -3.788 1.00 97.94 186 LEU A C 1
ATOM 1423 O O . LEU A 1 186 ? -15.851 7.101 -4.883 1.00 97.94 186 LEU A O 1
ATOM 1427 N N . TYR A 1 187 ? -14.212 7.774 -3.498 1.00 96.69 187 TYR A N 1
ATOM 1428 C CA . TYR A 1 187 ? -13.577 8.710 -4.418 1.00 96.69 187 TYR A CA 1
ATOM 1429 C C . TYR A 1 187 ? -12.148 9.028 -3.971 1.00 96.69 187 TYR A C 1
ATOM 1431 O O . TYR A 1 187 ? -11.696 8.615 -2.901 1.00 96.69 187 TYR A O 1
ATOM 1439 N N . GLY A 1 188 ? -11.436 9.761 -4.826 1.00 94.56 188 GLY A N 1
ATOM 1440 C CA . GLY A 1 188 ? -10.070 10.188 -4.560 1.00 94.56 188 GLY A CA 1
ATOM 1441 C C . GLY A 1 188 ? -9.017 9.132 -4.899 1.00 94.56 188 GLY A C 1
ATOM 1442 O O . GLY A 1 188 ? -9.323 8.058 -5.430 1.00 94.56 188 GLY A O 1
ATOM 1443 N N . GLY A 1 189 ? -7.771 9.488 -4.625 1.00 92.69 189 GLY A N 1
ATOM 1444 C CA . GLY A 1 189 ? -6.563 8.733 -4.920 1.00 92.69 189 GLY A CA 1
ATOM 1445 C C . GLY A 1 189 ? -5.349 9.443 -4.327 1.00 92.69 189 GLY A C 1
ATOM 1446 O O . GLY A 1 189 ? -5.284 10.673 -4.352 1.00 92.69 189 GLY A O 1
ATOM 1447 N N . THR A 1 190 ? -4.395 8.675 -3.818 1.00 91.31 190 THR A N 1
ATOM 1448 C CA . THR A 1 190 ? -3.111 9.166 -3.315 1.00 91.31 190 THR A CA 1
ATOM 1449 C C . THR A 1 190 ? -2.048 9.086 -4.401 1.00 91.31 190 THR A C 1
ATOM 1451 O O . THR A 1 190 ? -2.015 8.141 -5.194 1.00 91.31 190 THR A O 1
ATOM 1454 N N . LYS A 1 191 ? -1.192 10.101 -4.452 1.00 89.31 191 LYS A N 1
ATOM 1455 C CA . LYS A 1 191 ? -0.050 10.216 -5.355 1.00 89.31 191 LYS A CA 1
ATOM 1456 C C . LYS A 1 191 ? 1.190 10.430 -4.508 1.00 89.31 191 LYS A C 1
ATOM 1458 O O . LYS A 1 191 ? 1.171 11.335 -3.675 1.00 89.31 191 LYS A O 1
ATOM 1463 N N . CYS A 1 192 ? 2.234 9.661 -4.778 1.00 85.62 192 CYS A N 1
ATOM 1464 C CA . CYS A 1 192 ? 3.562 9.932 -4.247 1.00 85.62 192 CYS A CA 1
ATOM 1465 C C . CYS A 1 192 ? 4.508 10.355 -5.373 1.00 85.62 192 CYS A C 1
ATOM 1467 O O . CYS A 1 192 ? 4.207 10.114 -6.551 1.00 85.62 192 CYS A O 1
ATOM 1469 N N . TYR A 1 193 ? 5.622 11.007 -5.040 1.00 81.25 193 TYR A N 1
ATOM 1470 C CA . TYR A 1 193 ? 6.690 11.333 -5.995 1.00 81.25 193 TYR A CA 1
ATOM 1471 C C . TYR A 1 193 ? 6.275 12.260 -7.145 1.00 81.25 193 TYR A C 1
ATOM 1473 O O . TYR A 1 193 ? 6.692 12.073 -8.292 1.00 81.25 193 TYR A O 1
ATOM 1481 N N . ASN A 1 194 ? 5.388 13.232 -6.888 1.00 73.62 194 ASN A N 1
ATOM 1482 C CA . ASN A 1 194 ? 4.791 14.087 -7.928 1.00 73.62 194 ASN A CA 1
ATOM 1483 C C . ASN A 1 194 ? 4.175 13.297 -9.103 1.00 73.62 194 ASN A C 1
ATOM 1485 O O . ASN A 1 194 ? 4.087 13.782 -10.236 1.00 73.62 194 ASN A O 1
ATOM 1489 N N . SER A 1 195 ? 3.737 12.064 -8.836 1.00 76.62 195 SER A N 1
ATOM 1490 C CA . SER A 1 195 ? 3.135 11.190 -9.828 1.00 76.62 195 SER A CA 1
ATOM 1491 C C . SER A 1 195 ? 1.937 11.854 -10.519 1.00 76.62 195 SER A C 1
ATOM 1493 O O . SER A 1 195 ? 1.062 12.467 -9.897 1.00 76.62 195 SER A O 1
ATOM 1495 N N . SER A 1 196 ? 1.839 11.663 -11.836 1.00 74.44 196 SER A N 1
ATOM 1496 C CA . SER A 1 196 ? 0.657 12.089 -12.591 1.00 74.44 196 SER A CA 1
ATOM 1497 C C . SER A 1 196 ? -0.575 11.230 -12.262 1.00 74.44 196 SER A C 1
ATOM 1499 O O . SER A 1 196 ? -1.699 11.746 -12.270 1.00 74.44 196 SER A O 1
ATOM 1501 N N . MET A 1 197 ? -0.376 9.960 -11.887 1.00 78.00 197 MET A N 1
ATOM 1502 C CA . MET A 1 197 ? -1.428 8.972 -11.637 1.00 78.00 197 MET A CA 1
ATOM 1503 C C . MET A 1 197 ? -1.553 8.636 -10.147 1.00 78.00 197 MET A C 1
ATOM 1505 O O . MET A 1 197 ? -0.591 8.239 -9.494 1.00 78.00 197 MET A O 1
ATOM 1509 N N . GLY A 1 198 ? -2.766 8.774 -9.607 1.00 80.88 198 GLY A N 1
ATOM 1510 C CA . GLY A 1 198 ? -3.075 8.364 -8.236 1.00 80.88 198 GLY A CA 1
ATOM 1511 C C . GLY A 1 198 ? -3.496 6.896 -8.145 1.00 80.88 198 GLY A C 1
ATOM 1512 O O . GLY A 1 198 ? -4.008 6.328 -9.112 1.00 80.88 198 GLY A O 1
ATOM 1513 N N . SER A 1 199 ? -3.326 6.300 -6.968 1.00 88.88 199 SER A N 1
ATOM 1514 C CA . SER A 1 199 ? -3.820 4.964 -6.617 1.00 88.88 199 SER A CA 1
ATOM 1515 C C . SER A 1 199 ? -4.845 5.056 -5.482 1.00 88.88 199 SER A C 1
ATOM 1517 O O . SER A 1 199 ? -4.858 6.028 -4.733 1.00 88.88 199 SER A O 1
ATOM 1519 N N . ARG A 1 200 ? -5.751 4.077 -5.359 1.00 93.44 200 ARG A N 1
ATOM 1520 C CA . ARG A 1 200 ? -6.775 4.088 -4.293 1.00 93.44 200 ARG A CA 1
ATOM 1521 C C . ARG A 1 200 ? -6.211 3.584 -2.974 1.00 93.44 200 ARG A C 1
ATOM 1523 O O . ARG A 1 200 ? -6.588 4.074 -1.922 1.00 93.44 200 ARG A O 1
ATOM 1530 N N . PHE A 1 201 ? -5.331 2.594 -3.038 1.00 93.94 201 PHE A N 1
ATOM 1531 C CA . PHE A 1 201 ? -4.778 1.918 -1.864 1.00 93.94 201 PHE A CA 1
ATOM 1532 C C . PHE A 1 201 ? -3.253 1.727 -1.963 1.00 93.94 201 PHE A C 1
ATOM 1534 O O . PHE A 1 201 ? -2.663 0.919 -1.252 1.00 93.94 201 PHE A O 1
AT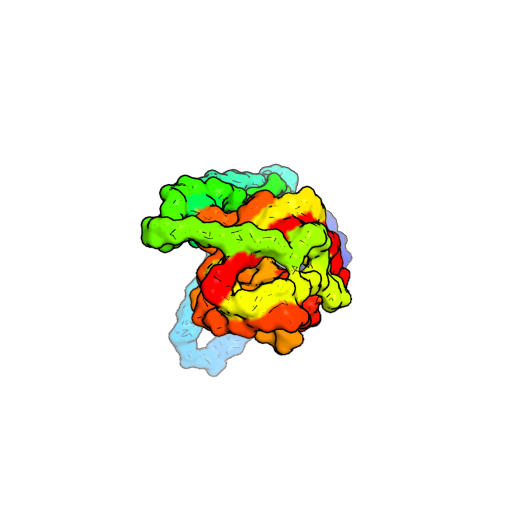OM 1541 N N . GLY A 1 202 ? -2.604 2.449 -2.875 1.00 90.12 202 GLY A N 1
ATOM 1542 C CA . GLY A 1 202 ? -1.155 2.459 -3.074 1.00 90.12 202 GLY A CA 1
ATOM 1543 C C . GLY A 1 202 ? -0.652 3.878 -3.292 1.00 90.12 202 GLY A C 1
ATOM 1544 O O . GLY A 1 202 ? -1.392 4.833 -3.069 1.00 90.12 202 GLY A O 1
ATOM 1545 N N . CYS A 1 203 ? 0.577 4.028 -3.780 1.00 81.12 203 CYS A N 1
ATOM 1546 C CA . CYS A 1 203 ? 1.113 5.363 -4.062 1.00 81.12 203 CYS A CA 1
ATOM 1547 C C . CYS A 1 203 ? 1.933 5.502 -5.353 1.00 81.12 203 CYS A C 1
ATOM 1549 O O . CYS A 1 203 ? 2.269 6.617 -5.747 1.00 81.12 203 CYS A O 1
ATOM 1551 N N . PHE A 1 204 ? 2.207 4.391 -6.042 1.00 72.69 204 PHE A N 1
ATOM 1552 C CA . PHE A 1 204 ? 3.126 4.354 -7.178 1.00 72.69 204 PHE A CA 1
ATOM 1553 C C . PHE A 1 204 ? 2.422 4.310 -8.544 1.00 72.69 204 PHE A C 1
ATOM 1555 O O . PHE A 1 204 ? 1.294 3.824 -8.673 1.00 72.69 204 PHE A O 1
ATOM 1562 N N . ASN A 1 205 ? 3.128 4.786 -9.578 1.00 68.25 205 ASN A N 1
ATOM 1563 C CA . ASN A 1 205 ? 2.657 4.852 -10.970 1.00 68.25 205 ASN A CA 1
ATOM 1564 C C . ASN A 1 205 ? 2.302 3.489 -11.571 1.00 68.25 205 ASN A C 1
ATOM 1566 O O . ASN A 1 205 ? 1.410 3.398 -12.410 1.00 68.25 205 ASN A O 1
ATOM 1570 N N . ASP A 1 206 ? 3.005 2.434 -11.166 1.00 68.00 206 ASP A N 1
ATOM 1571 C CA . ASP A 1 206 ? 2.783 1.092 -11.700 1.00 68.00 206 ASP A CA 1
ATOM 1572 C C . ASP A 1 206 ? 1.486 0.455 -11.175 1.00 68.00 206 ASP A C 1
ATOM 1574 O O . ASP A 1 206 ? 1.050 -0.570 -11.694 1.00 68.00 206 ASP A O 1
ATOM 1578 N N . GLN A 1 207 ? 0.855 1.093 -10.177 1.00 76.56 207 GLN A N 1
ATOM 1579 C CA . GLN A 1 207 ? -0.376 0.666 -9.520 1.00 76.56 207 GLN A CA 1
ATOM 1580 C C . GLN A 1 207 ? -0.316 -0.777 -9.001 1.00 76.56 207 GLN A C 1
ATOM 1582 O O . GLN A 1 207 ? -1.358 -1.415 -8.807 1.00 76.56 207 GLN A O 1
ATOM 1587 N N . SER A 1 208 ? 0.901 -1.275 -8.756 1.00 82.50 208 SER A N 1
ATOM 1588 C CA . SER A 1 208 ? 1.126 -2.687 -8.472 1.00 82.50 208 SER A CA 1
ATOM 1589 C C . SER A 1 208 ? 1.104 -3.032 -7.001 1.00 82.50 208 SER A C 1
ATOM 1591 O O . SER A 1 208 ? 0.809 -4.170 -6.633 1.00 82.50 208 SER A O 1
ATOM 1593 N N . TYR A 1 209 ? 1.420 -2.047 -6.170 1.00 89.25 209 TYR A N 1
ATOM 1594 C CA . TYR A 1 209 ? 1.668 -2.255 -4.761 1.00 89.25 209 TYR A CA 1
ATOM 1595 C C . TYR A 1 209 ? 0.746 -1.420 -3.887 1.00 89.25 209 TYR A C 1
ATOM 1597 O O . TYR A 1 209 ? 0.450 -0.252 -4.161 1.00 89.25 209 TYR A O 1
ATOM 1605 N N . PHE A 1 210 ? 0.293 -2.055 -2.817 1.00 93.06 210 PHE A N 1
ATOM 1606 C CA . PHE A 1 210 ? -0.352 -1.397 -1.706 1.00 93.06 210 PHE A CA 1
ATOM 1607 C C . PHE A 1 210 ? 0.688 -0.645 -0.889 1.00 93.06 210 PHE A C 1
ATOM 1609 O O . PHE A 1 210 ? 1.817 -1.103 -0.719 1.00 93.06 210 PHE A O 1
ATOM 1616 N N . ASN A 1 211 ? 0.259 0.488 -0.352 1.00 92.94 211 ASN A N 1
ATOM 1617 C CA . ASN A 1 211 ? 1.057 1.353 0.510 1.00 92.94 211 ASN A CA 1
ATOM 1618 C C . ASN A 1 211 ? 0.237 1.764 1.744 1.00 92.94 211 ASN A C 1
ATOM 1620 O O . ASN A 1 211 ? 0.356 2.869 2.253 1.00 92.94 211 ASN A O 1
ATOM 1624 N N . LEU A 1 212 ? -0.676 0.894 2.183 1.00 93.94 212 LEU A N 1
ATOM 1625 C CA . LEU A 1 212 ? -1.529 1.152 3.339 1.00 93.94 212 LEU A CA 1
ATOM 1626 C C . LEU A 1 212 ? -0.989 0.500 4.596 1.00 93.94 212 LEU A C 1
ATOM 1628 O O . LEU A 1 212 ? -0.497 -0.631 4.552 1.00 93.94 212 LEU A O 1
ATOM 1632 N N . VAL A 1 213 ? -1.220 1.172 5.716 1.00 94.19 213 VAL A N 1
ATOM 1633 C CA . VAL A 1 213 ? -0.984 0.652 7.059 1.00 94.19 213 VAL A CA 1
ATOM 1634 C C . VAL A 1 213 ? -2.255 0.810 7.875 1.00 94.19 213 VAL A C 1
ATOM 1636 O O . VAL A 1 213 ? -2.905 1.851 7.828 1.00 94.19 213 VAL A O 1
ATOM 1639 N N . VAL A 1 214 ? -2.604 -0.216 8.643 1.00 95.06 214 VAL A N 1
ATOM 1640 C CA . VAL A 1 214 ? -3.634 -0.123 9.678 1.00 95.06 214 VAL A CA 1
ATOM 1641 C C . VAL A 1 214 ? -2.963 -0.257 11.031 1.00 95.06 214 VAL A C 1
ATOM 1643 O O . VAL A 1 214 ? -2.231 -1.222 11.251 1.00 95.06 214 VAL A O 1
ATOM 1646 N N . THR A 1 215 ? -3.233 0.678 11.937 1.00 95.38 215 THR A N 1
ATOM 1647 C CA . THR A 1 215 ? -2.680 0.671 13.295 1.00 95.38 215 THR A CA 1
ATOM 1648 C C . THR A 1 215 ? -3.754 0.717 14.370 1.00 95.38 215 THR A C 1
ATOM 1650 O O . THR A 1 215 ? -4.885 1.122 14.104 1.00 95.38 215 THR A O 1
ATOM 1653 N N . ASP A 1 216 ? -3.385 0.348 15.594 1.00 94.00 216 ASP A N 1
ATOM 1654 C CA . ASP A 1 216 ? -4.187 0.577 16.800 1.00 94.00 216 ASP A CA 1
ATOM 1655 C C . ASP A 1 216 ? -3.954 1.981 17.410 1.00 94.00 216 ASP A C 1
ATOM 1657 O O . ASP A 1 216 ? -3.279 2.836 16.822 1.00 94.00 216 ASP A O 1
ATOM 1661 N N . ASN A 1 217 ? -4.497 2.195 18.616 1.00 92.75 217 ASN A N 1
ATOM 1662 C CA . ASN A 1 217 ? -4.341 3.406 19.434 1.00 92.75 217 ASN A CA 1
ATOM 1663 C C . ASN A 1 217 ? -2.883 3.816 19.691 1.00 92.75 217 ASN A C 1
ATOM 1665 O O . ASN A 1 217 ? -2.595 4.998 19.856 1.00 92.75 217 ASN A O 1
ATOM 1669 N N . ASN A 1 218 ? -1.974 2.846 19.766 1.00 92.81 218 ASN A N 1
ATOM 1670 C CA . ASN A 1 218 ? -0.576 3.049 20.133 1.00 92.81 218 ASN A CA 1
ATOM 1671 C C . ASN A 1 218 ? 0.330 3.120 18.894 1.00 92.81 218 ASN A C 1
ATOM 1673 O O . ASN A 1 218 ? 1.545 2.982 19.021 1.00 92.81 218 ASN A O 1
ATOM 1677 N N . LYS A 1 219 ? -0.253 3.303 17.696 1.00 92.81 219 LYS A N 1
ATOM 1678 C CA . LYS A 1 219 ? 0.444 3.222 16.403 1.00 92.81 219 LYS A CA 1
ATOM 1679 C C . LYS A 1 219 ? 1.115 1.851 16.158 1.00 92.81 219 LYS A C 1
ATOM 1681 O O . LYS A 1 219 ? 2.024 1.752 15.337 1.00 92.81 219 LYS A O 1
ATOM 1686 N N . VAL A 1 220 ? 0.659 0.772 16.807 1.00 91.81 220 VAL A N 1
ATOM 1687 C CA . VAL A 1 220 ? 1.133 -0.591 16.509 1.00 91.81 220 VAL A CA 1
ATOM 1688 C C . VAL A 1 220 ? 0.498 -1.063 15.207 1.00 91.81 220 VAL A C 1
ATOM 1690 O O . VAL A 1 220 ? -0.719 -0.987 15.047 1.00 91.81 220 VAL A O 1
ATOM 1693 N N . ILE A 1 221 ? 1.316 -1.557 14.274 1.00 91.81 221 ILE A N 1
ATOM 1694 C CA . ILE A 1 221 ? 0.857 -2.049 12.970 1.00 91.81 221 ILE A CA 1
ATOM 1695 C C . ILE A 1 221 ? 0.079 -3.357 13.147 1.00 91.81 221 ILE A C 1
ATOM 1697 O O . ILE A 1 221 ? 0.622 -4.365 13.590 1.00 91.81 221 ILE A O 1
ATOM 1701 N N . LEU A 1 222 ? -1.190 -3.332 12.747 1.00 91.69 222 LEU A N 1
ATOM 1702 C CA . LEU A 1 222 ? -2.088 -4.486 12.685 1.00 91.69 222 LEU A CA 1
ATOM 1703 C C . LEU A 1 222 ? -2.068 -5.132 11.296 1.00 91.69 222 LEU A C 1
ATOM 1705 O O . LEU A 1 222 ? -2.202 -6.346 11.162 1.00 91.69 222 LEU A O 1
ATOM 1709 N N . PHE A 1 223 ? -1.917 -4.301 10.263 1.00 91.44 223 PHE A N 1
ATOM 1710 C CA . PHE A 1 223 ? -1.817 -4.713 8.869 1.00 91.44 223 PHE A CA 1
ATOM 1711 C C . PHE A 1 223 ? -0.900 -3.746 8.095 1.00 91.44 223 PHE A C 1
ATOM 1713 O O . PHE A 1 223 ? -0.989 -2.538 8.332 1.00 91.44 223 PHE A O 1
ATOM 1720 N N . PRO A 1 224 ? -0.056 -4.218 7.156 1.00 90.81 224 PRO A N 1
ATOM 1721 C CA . PRO A 1 224 ? 0.139 -5.612 6.735 1.00 90.81 224 PRO A CA 1
ATOM 1722 C C . PRO A 1 224 ? 0.724 -6.507 7.837 1.00 90.81 224 PRO A C 1
ATOM 1724 O O . PRO A 1 224 ? 1.355 -6.012 8.770 1.00 90.81 224 PRO A O 1
ATOM 1727 N N . SER A 1 225 ? 0.508 -7.823 7.730 1.00 84.31 225 SER A N 1
ATOM 1728 C CA . SER A 1 225 ? 1.111 -8.808 8.645 1.00 84.31 225 SER A CA 1
ATOM 1729 C C . SER A 1 225 ? 2.651 -8.750 8.570 1.00 84.31 225 SER A C 1
ATOM 1731 O O . SER A 1 225 ? 3.193 -8.467 7.501 1.00 84.31 225 SER A O 1
ATOM 1733 N N . PRO A 1 226 ? 3.379 -9.009 9.671 1.00 80.12 226 PRO A N 1
ATOM 1734 C CA . PRO A 1 226 ? 4.841 -9.101 9.675 1.00 80.12 226 PRO A CA 1
ATOM 1735 C C . PRO A 1 226 ? 5.424 -10.051 8.627 1.00 80.12 226 PRO A C 1
ATOM 1737 O O . PRO A 1 226 ? 6.462 -9.740 8.049 1.00 80.12 226 PRO A O 1
ATOM 1740 N N . ASN A 1 227 ? 4.750 -11.173 8.359 1.00 80.88 227 ASN A N 1
ATOM 1741 C CA . ASN A 1 227 ? 5.175 -12.150 7.353 1.00 80.88 227 ASN A CA 1
ATOM 1742 C C . ASN A 1 227 ? 4.782 -11.770 5.918 1.00 80.88 227 ASN A C 1
ATOM 1744 O O . ASN A 1 227 ? 5.100 -12.503 4.983 1.00 80.88 227 ASN A O 1
ATOM 1748 N N . GLN A 1 228 ? 4.066 -10.661 5.720 1.00 85.25 228 GLN A N 1
ATOM 1749 C CA . GLN A 1 228 ? 3.746 -10.175 4.386 1.00 85.25 228 GLN A CA 1
ATOM 1750 C C . GLN A 1 228 ? 5.038 -9.798 3.660 1.00 85.25 228 GLN A C 1
ATOM 1752 O O . GLN A 1 228 ? 5.777 -8.918 4.106 1.00 85.25 228 GLN A O 1
ATOM 1757 N N . GLU A 1 229 ? 5.277 -10.423 2.506 1.00 84.69 229 GLU A N 1
ATOM 1758 C CA . GLU A 1 229 ? 6.384 -10.034 1.638 1.00 84.69 229 GLU A CA 1
ATOM 1759 C C . GLU A 1 229 ? 6.216 -8.578 1.214 1.00 84.69 229 GLU A C 1
ATOM 1761 O O . GLU A 1 229 ? 5.166 -8.168 0.701 1.00 84.69 229 GLU A O 1
ATOM 1766 N N . VAL A 1 230 ? 7.264 -7.798 1.465 1.00 86.56 230 VAL A N 1
ATOM 1767 C CA . VAL A 1 230 ? 7.306 -6.368 1.192 1.00 86.56 230 VAL A CA 1
ATOM 1768 C C . VAL A 1 230 ? 8.476 -6.054 0.282 1.00 86.56 230 VAL A C 1
ATOM 1770 O O . VAL A 1 230 ? 9.552 -6.637 0.375 1.00 86.56 230 VAL A O 1
ATOM 1773 N N . THR A 1 231 ? 8.253 -5.104 -0.607 1.00 84.75 231 THR A N 1
ATOM 1774 C CA . THR A 1 231 ? 9.271 -4.496 -1.449 1.00 84.75 231 THR A CA 1
ATOM 1775 C C . THR A 1 231 ? 9.448 -3.057 -0.997 1.00 84.75 231 THR A C 1
ATOM 1777 O O . THR A 1 231 ? 8.472 -2.370 -0.700 1.00 84.75 231 THR A O 1
ATOM 1780 N N . TYR A 1 232 ? 10.688 -2.592 -0.937 1.00 82.88 232 TYR A N 1
ATOM 1781 C CA . TYR A 1 232 ? 10.973 -1.187 -0.687 1.00 82.88 232 TYR A CA 1
ATOM 1782 C C . TYR A 1 232 ? 11.178 -0.498 -2.027 1.00 82.88 232 T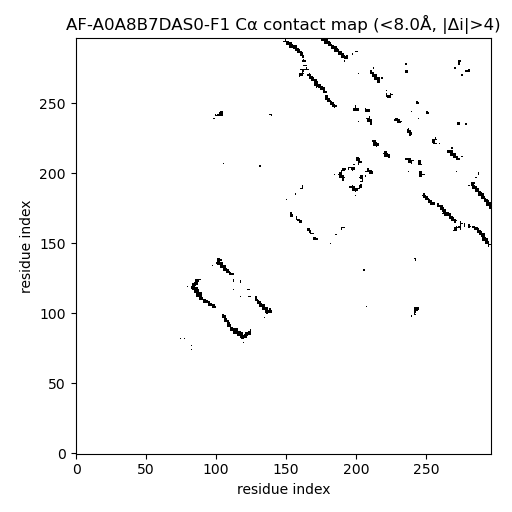YR A C 1
ATOM 1784 O O . TYR A 1 232 ? 12.085 -0.857 -2.776 1.00 82.88 232 TYR A O 1
ATOM 1792 N N . ILE A 1 233 ? 10.310 0.460 -2.331 1.00 75.81 233 ILE A N 1
ATOM 1793 C CA . ILE A 1 233 ? 10.397 1.285 -3.535 1.00 75.81 233 ILE A CA 1
ATOM 1794 C C . ILE A 1 233 ? 10.651 2.697 -3.037 1.00 75.81 233 ILE A C 1
ATOM 1796 O O . ILE A 1 233 ? 9.856 3.212 -2.256 1.00 75.81 233 ILE A O 1
ATOM 1800 N N . ASP A 1 234 ? 11.814 3.247 -3.386 1.00 73.31 234 ASP A N 1
ATOM 1801 C CA . ASP A 1 234 ? 12.265 4.570 -2.943 1.00 73.31 234 ASP A CA 1
ATOM 1802 C C . ASP A 1 234 ? 12.183 4.778 -1.420 1.00 73.31 234 ASP A C 1
ATOM 1804 O O . ASP A 1 234 ? 11.891 5.867 -0.947 1.00 73.31 234 ASP A O 1
ATOM 1808 N N . GLY A 1 235 ? 12.441 3.719 -0.638 1.00 73.19 235 GLY A N 1
ATOM 1809 C CA . GLY A 1 235 ? 12.408 3.723 0.834 1.00 73.19 235 GLY A CA 1
ATOM 1810 C C . GLY A 1 235 ? 11.020 3.512 1.453 1.00 73.19 235 GLY A C 1
ATOM 1811 O O . GLY A 1 235 ? 10.921 3.183 2.635 1.00 73.19 235 GLY A O 1
ATOM 1812 N N . SER A 1 236 ? 9.962 3.588 0.648 1.00 80.44 236 SER A N 1
ATOM 1813 C CA . SER A 1 236 ? 8.580 3.339 1.051 1.00 80.44 236 SER A CA 1
ATOM 1814 C C . SER A 1 236 ? 8.263 1.838 1.040 1.00 80.44 236 SER A C 1
ATOM 1816 O O . SER A 1 236 ? 8.612 1.115 0.097 1.00 80.44 236 SER A O 1
ATOM 1818 N N . LYS A 1 237 ? 7.612 1.331 2.097 1.00 84.69 237 LYS A N 1
ATOM 1819 C CA . LYS A 1 237 ? 7.240 -0.087 2.222 1.00 84.69 237 LYS A CA 1
ATOM 1820 C C . LYS A 1 237 ? 5.983 -0.360 1.409 1.00 84.69 237 LYS A C 1
ATOM 1822 O O . LYS A 1 237 ? 4.898 0.131 1.703 1.00 84.69 237 LYS A O 1
ATOM 1827 N N . ASN A 1 238 ? 6.140 -1.216 0.418 1.00 89.56 238 ASN A N 1
ATOM 1828 C CA . ASN A 1 238 ? 5.124 -1.568 -0.552 1.00 89.56 238 ASN A CA 1
ATOM 1829 C C . ASN A 1 238 ? 4.888 -3.079 -0.514 1.00 89.56 238 ASN A C 1
ATOM 1831 O O . ASN A 1 238 ? 5.807 -3.847 -0.243 1.00 89.56 238 ASN A O 1
ATOM 1835 N N . TYR A 1 239 ? 3.665 -3.537 -0.755 1.00 90.62 239 TYR A N 1
ATOM 1836 C CA . TYR A 1 239 ? 3.368 -4.973 -0.756 1.00 90.62 239 TYR A CA 1
ATOM 1837 C C . TYR A 1 239 ? 2.268 -5.323 -1.746 1.00 90.62 239 TYR A C 1
ATOM 1839 O O . TYR A 1 239 ? 1.449 -4.489 -2.125 1.00 90.62 239 TYR A O 1
ATOM 1847 N N . GLN A 1 240 ? 2.248 -6.579 -2.169 1.00 88.25 240 GLN A N 1
ATOM 1848 C CA . GLN A 1 240 ? 1.143 -7.139 -2.936 1.00 88.25 240 GLN A CA 1
ATOM 1849 C C . GLN A 1 240 ? 0.254 -7.943 -2.005 1.00 88.25 240 GLN A C 1
ATOM 1851 O O . GLN A 1 240 ? 0.737 -8.569 -1.065 1.00 88.25 240 GLN A O 1
ATOM 1856 N N . TYR A 1 241 ? -1.048 -7.929 -2.268 1.00 86.31 241 TYR A N 1
ATOM 1857 C CA . TYR A 1 241 ? -2.001 -8.676 -1.469 1.00 86.31 241 TYR A CA 1
ATOM 1858 C C . TYR A 1 241 ? -2.771 -9.659 -2.352 1.00 86.31 241 TYR A C 1
ATOM 1860 O O . TYR A 1 241 ? -3.437 -9.216 -3.290 1.00 86.31 241 TYR A O 1
ATOM 1868 N N . PRO A 1 242 ? -2.687 -10.980 -2.100 1.00 83.06 242 PRO A N 1
ATOM 1869 C CA . PRO A 1 242 ? -3.325 -11.973 -2.954 1.00 83.06 242 PRO A CA 1
ATOM 1870 C C . PRO A 1 242 ? -4.817 -11.706 -3.164 1.00 83.06 242 PRO A C 1
ATOM 1872 O O . PRO A 1 242 ? -5.570 -11.512 -2.211 1.00 83.06 242 PRO A O 1
ATOM 1875 N N . GLY A 1 243 ? -5.253 -11.715 -4.424 1.00 83.50 243 GLY A N 1
ATOM 1876 C CA . GLY A 1 243 ? -6.658 -11.543 -4.783 1.00 83.50 243 GLY A CA 1
ATOM 1877 C C . GLY A 1 243 ? -7.121 -10.101 -4.985 1.00 83.50 243 GLY A C 1
ATOM 1878 O O . GLY A 1 243 ? -8.221 -9.911 -5.507 1.00 83.50 243 GLY A O 1
ATOM 1879 N N . PHE A 1 244 ? -6.305 -9.108 -4.631 1.00 86.88 244 PHE A N 1
ATOM 1880 C CA . PHE A 1 244 ? -6.680 -7.698 -4.683 1.00 86.88 244 PHE A CA 1
ATOM 1881 C C . PHE A 1 244 ? -5.589 -6.842 -5.308 1.00 86.88 244 PHE A C 1
ATOM 1883 O O . PHE A 1 244 ? -4.396 -7.078 -5.132 1.00 86.88 244 PHE A O 1
ATOM 1890 N N . LEU A 1 245 ? -6.014 -5.790 -5.998 1.00 89.25 245 LEU A N 1
ATOM 1891 C CA . LEU A 1 245 ? -5.134 -4.776 -6.553 1.00 89.25 245 LEU A CA 1
ATOM 1892 C C . LEU A 1 245 ? -5.361 -3.427 -5.864 1.00 89.25 245 LEU A C 1
ATOM 1894 O O . LEU A 1 245 ? -6.497 -3.101 -5.508 1.00 89.25 245 LEU A O 1
ATOM 1898 N N . PRO A 1 246 ? -4.327 -2.571 -5.762 1.00 92.00 246 PRO A N 1
ATOM 1899 C CA . PRO A 1 246 ? -4.448 -1.235 -5.164 1.00 92.00 246 PRO A CA 1
ATOM 1900 C C . PRO A 1 246 ? -5.443 -0.307 -5.875 1.00 92.00 246 PRO A C 1
ATOM 1902 O O . PRO A 1 246 ? -5.772 0.771 -5.383 1.00 92.00 246 PRO A O 1
ATOM 1905 N N . THR A 1 247 ? -5.901 -0.710 -7.060 1.00 90.44 247 THR A N 1
ATOM 1906 C CA . THR A 1 247 ? -6.842 0.007 -7.924 1.00 90.44 247 THR A CA 1
ATOM 1907 C C . THR A 1 247 ? -8.253 -0.553 -7.868 1.00 90.44 247 THR A C 1
ATOM 1909 O O . THR A 1 247 ? -9.123 -0.051 -8.583 1.00 90.44 247 THR A O 1
ATOM 1912 N N . ASP A 1 248 ? -8.514 -1.584 -7.069 1.00 91.31 248 ASP A N 1
ATOM 1913 C CA . ASP A 1 248 ? -9.849 -2.161 -6.955 1.00 91.31 248 ASP A CA 1
ATOM 1914 C C . ASP A 1 248 ? -10.791 -1.218 -6.189 1.00 91.31 248 ASP A C 1
ATOM 1916 O O . ASP A 1 248 ? -10.371 -0.271 -5.522 1.00 91.31 248 ASP A O 1
ATOM 1920 N N . LYS A 1 249 ? -12.106 -1.357 -6.394 1.00 94.25 249 LYS A N 1
ATOM 1921 C CA . LYS A 1 249 ? -13.106 -0.543 -5.665 1.00 94.25 249 LYS A CA 1
ATOM 1922 C C . LYS A 1 249 ? -13.376 -1.092 -4.269 1.00 94.25 249 LYS A C 1
ATOM 1924 O O . LYS A 1 249 ? -13.905 -0.382 -3.425 1.00 94.25 249 LYS A O 1
ATOM 1929 N N . GLU A 1 250 ? -13.029 -2.349 -4.055 1.00 94.00 250 GLU A N 1
ATOM 1930 C CA . GLU A 1 250 ? -13.228 -3.081 -2.820 1.00 94.00 250 GLU A CA 1
ATOM 1931 C C . GLU A 1 250 ? -11.949 -3.848 -2.525 1.00 94.00 250 GLU A C 1
ATOM 1933 O O . GLU A 1 250 ? -11.420 -4.521 -3.409 1.00 94.00 250 GLU A O 1
ATOM 1938 N N . VAL A 1 251 ? -11.471 -3.744 -1.288 1.00 92.94 251 VAL A N 1
ATOM 1939 C CA . VAL A 1 251 ? -10.371 -4.562 -0.779 1.00 92.94 251 VAL A CA 1
ATOM 1940 C C . VAL A 1 251 ? -10.746 -5.139 0.571 1.00 92.94 251 VAL A C 1
ATOM 1942 O O . VAL A 1 251 ? -11.417 -4.486 1.377 1.00 92.94 251 VAL A O 1
ATOM 1945 N N . VAL A 1 252 ? -10.332 -6.380 0.803 1.00 91.50 252 VAL A N 1
ATOM 1946 C CA . VAL A 1 252 ? -10.623 -7.116 2.029 1.00 91.50 252 VAL A CA 1
ATOM 1947 C C . VAL A 1 252 ? -9.323 -7.692 2.564 1.00 91.50 252 VAL A C 1
ATOM 1949 O O . VAL A 1 252 ? -8.692 -8.502 1.897 1.00 91.50 252 VAL A O 1
ATOM 1952 N N . PHE A 1 253 ? -8.950 -7.299 3.776 1.00 89.75 253 PHE A N 1
ATOM 1953 C CA . PHE A 1 253 ? -7.779 -7.798 4.487 1.00 89.75 253 PHE A CA 1
ATOM 1954 C C . PHE A 1 253 ? -8.240 -8.675 5.652 1.00 89.75 253 PHE A C 1
ATOM 1956 O O . PHE A 1 253 ? -9.076 -8.242 6.444 1.00 89.75 253 PHE A O 1
ATOM 1963 N N . ILE A 1 254 ? -7.740 -9.911 5.738 1.00 85.38 254 ILE A N 1
ATOM 1964 C CA . ILE A 1 254 ? -8.159 -10.914 6.749 1.00 85.38 254 ILE A CA 1
ATOM 1965 C C . ILE A 1 254 ? -6.996 -11.650 7.431 1.00 85.38 254 ILE A C 1
ATOM 1967 O O . ILE A 1 254 ? -7.205 -12.441 8.341 1.00 85.38 254 ILE A O 1
ATOM 1971 N N . ASN A 1 255 ? -5.758 -11.414 7.010 1.00 76.69 255 ASN A N 1
ATOM 1972 C CA . ASN A 1 255 ? -4.547 -12.039 7.553 1.00 76.69 255 ASN A CA 1
ATOM 1973 C C . ASN A 1 255 ? -3.914 -11.165 8.649 1.00 76.69 255 ASN A C 1
ATOM 1975 O O . ASN A 1 255 ? -2.747 -10.784 8.563 1.00 76.69 255 ASN A O 1
ATOM 1979 N N . PHE A 1 256 ? -4.696 -10.830 9.673 1.00 79.56 256 PHE A N 1
ATOM 1980 C CA . PHE A 1 256 ? -4.173 -10.186 10.875 1.00 79.56 256 PHE A CA 1
ATOM 1981 C C . PHE A 1 256 ? -3.402 -11.234 11.683 1.00 79.56 256 PHE A C 1
ATOM 1983 O O . PHE A 1 256 ? -3.985 -12.184 12.196 1.00 79.56 256 PHE A O 1
ATOM 1990 N N . GLU A 1 257 ? -2.079 -11.099 11.738 1.00 70.75 257 GLU A N 1
ATOM 1991 C CA . GLU A 1 257 ? -1.205 -12.090 12.383 1.00 70.75 257 GLU A CA 1
ATOM 1992 C C . GLU A 1 257 ? -1.264 -12.014 13.911 1.00 70.75 257 GLU A C 1
ATOM 1994 O O . GLU A 1 257 ? -1.142 -13.030 14.594 1.00 70.75 257 GLU A O 1
ATOM 1999 N N . TYR A 1 258 ? -1.521 -10.818 14.445 1.00 71.06 258 TYR A N 1
ATOM 2000 C CA . TYR A 1 258 ? -1.687 -10.594 15.873 1.00 71.06 258 TYR A CA 1
ATOM 2001 C C . TYR A 1 258 ? -3.143 -10.229 16.171 1.00 71.06 258 TYR A C 1
ATOM 2003 O O . TYR A 1 258 ? -3.582 -9.139 15.799 1.00 71.06 258 TYR A O 1
ATOM 2011 N N . PRO A 1 259 ? -3.914 -11.123 16.817 1.00 71.75 259 PRO A N 1
ATOM 2012 C CA . PRO A 1 259 ? -5.280 -10.817 17.209 1.00 71.75 259 PRO A CA 1
ATOM 2013 C C . PRO A 1 259 ? -5.277 -9.707 18.267 1.00 71.75 259 PRO A C 1
ATOM 2015 O O . PRO A 1 259 ? -4.931 -9.936 19.426 1.00 71.75 259 PRO A O 1
ATOM 2018 N N . THR A 1 260 ? -5.681 -8.502 17.866 1.00 85.50 260 THR A N 1
ATOM 2019 C CA . THR A 1 260 ? -5.840 -7.356 18.769 1.00 85.50 260 THR A CA 1
ATOM 2020 C C . THR A 1 260 ? -7.282 -7.291 19.250 1.00 85.50 260 THR A C 1
ATOM 2022 O O . THR A 1 260 ? -8.224 -7.252 18.453 1.00 85.50 260 THR A O 1
ATOM 2025 N N . TYR A 1 261 ? -7.452 -7.287 20.570 1.00 91.75 261 TYR A N 1
ATOM 2026 C CA . TYR A 1 261 ? -8.749 -7.112 21.213 1.00 91.75 261 TYR A CA 1
ATOM 2027 C C . TYR A 1 261 ? -9.075 -5.625 21.356 1.00 91.75 261 TYR A C 1
ATOM 2029 O O . TYR A 1 261 ? -8.295 -4.879 21.947 1.00 91.75 261 TYR A O 1
ATOM 2037 N N . PHE A 1 262 ? -10.247 -5.222 20.875 1.00 93.75 262 PHE A N 1
ATOM 2038 C CA . PHE A 1 262 ? -10.747 -3.854 20.960 1.00 93.75 262 PHE A CA 1
ATOM 2039 C C . PHE A 1 262 ? -11.890 -3.732 21.965 1.00 93.75 262 PHE A C 1
ATOM 2041 O O . PHE A 1 262 ? -12.676 -4.663 22.172 1.00 93.75 262 PHE A O 1
ATOM 2048 N N . LYS A 1 263 ? -11.989 -2.552 22.572 1.00 94.56 263 LYS A N 1
ATOM 2049 C CA . LYS A 1 263 ? -13.066 -2.117 23.460 1.00 94.56 263 LYS A CA 1
ATOM 2050 C C . LYS A 1 263 ? -13.788 -0.916 22.856 1.00 94.56 263 LYS A C 1
ATOM 2052 O O . LYS A 1 263 ? -13.271 -0.222 21.982 1.00 94.56 263 LYS A O 1
ATOM 2057 N N . VAL A 1 264 ? -14.982 -0.637 23.379 1.00 95.62 264 VAL A N 1
ATOM 2058 C CA . VAL A 1 264 ? -15.719 0.585 23.038 1.00 95.62 264 VAL A CA 1
ATOM 2059 C C . VAL A 1 264 ? -14.859 1.807 23.353 1.00 95.62 264 VAL A C 1
ATOM 2061 O O . VAL A 1 264 ? -14.416 1.982 24.487 1.00 95.62 264 VAL A O 1
ATOM 2064 N N . GLY A 1 265 ? -14.662 2.654 22.348 1.00 94.25 265 GLY A N 1
ATOM 2065 C CA . GLY A 1 265 ? -13.875 3.876 22.451 1.00 94.25 265 GLY A CA 1
ATOM 2066 C C . GLY A 1 265 ? -12.439 3.756 21.945 1.00 94.25 265 GLY A C 1
ATOM 2067 O O . GLY A 1 265 ? -11.816 4.797 21.755 1.00 94.25 265 GLY A O 1
ATOM 2068 N N . ASP A 1 266 ? -11.945 2.544 21.676 1.00 96.81 266 ASP A N 1
ATOM 2069 C CA . ASP A 1 266 ? -10.671 2.352 20.978 1.00 96.81 266 ASP A CA 1
ATOM 2070 C C . ASP A 1 266 ? -10.770 2.798 19.514 1.00 96.81 266 ASP A C 1
ATOM 2072 O O . ASP A 1 266 ? -11.862 2.967 18.971 1.00 96.81 266 ASP A O 1
ATOM 2076 N N . TYR A 1 267 ? -9.628 2.963 18.855 1.00 95.50 267 TYR A N 1
ATOM 2077 C CA . TYR A 1 267 ? -9.526 3.360 17.461 1.00 95.50 267 TYR A CA 1
ATOM 2078 C C . TYR A 1 267 ? -8.632 2.409 16.676 1.00 95.50 267 TYR A C 1
ATOM 2080 O O . TYR A 1 267 ? -7.621 1.899 17.162 1.00 95.50 267 TYR A O 1
ATOM 2088 N N . ILE A 1 268 ? -8.984 2.255 15.404 1.00 96.69 268 ILE A N 1
ATOM 2089 C CA . ILE A 1 268 ? -8.015 1.915 14.369 1.00 96.69 268 ILE A CA 1
ATOM 2090 C C . ILE A 1 268 ? -7.735 3.156 13.529 1.00 96.69 268 ILE A C 1
ATOM 2092 O O . ILE A 1 268 ? -8.608 4.009 13.349 1.00 96.69 268 ILE A O 1
ATOM 2096 N N . SER A 1 269 ? -6.528 3.243 12.991 1.00 97.75 269 SER A N 1
ATOM 2097 C CA . SER A 1 269 ? -6.141 4.298 12.056 1.00 97.75 269 SER A CA 1
ATOM 2098 C C . SER A 1 269 ? -5.675 3.676 10.750 1.00 97.75 269 SER A C 1
ATOM 2100 O O . SER A 1 269 ? -4.871 2.747 10.772 1.00 97.75 269 SER A O 1
ATOM 2102 N N . ILE A 1 270 ? -6.188 4.168 9.624 1.00 97.81 270 ILE A N 1
ATOM 2103 C CA . ILE A 1 270 ? -5.729 3.780 8.286 1.00 97.81 270 ILE A CA 1
ATOM 2104 C C . ILE A 1 270 ? -4.850 4.904 7.752 1.00 97.81 270 ILE A C 1
ATOM 2106 O O . ILE A 1 270 ? -5.293 6.051 7.670 1.00 97.81 270 ILE A O 1
ATOM 2110 N N . TRP A 1 271 ? -3.629 4.547 7.382 1.00 96.94 271 TRP A N 1
ATOM 2111 C CA . TRP A 1 271 ? -2.591 5.457 6.926 1.00 96.94 271 TRP A CA 1
ATOM 2112 C C . TRP A 1 271 ? -2.122 5.084 5.527 1.00 96.94 271 TRP A C 1
ATOM 2114 O O . TRP A 1 271 ? -2.145 3.911 5.138 1.00 96.94 271 TRP A O 1
ATOM 2124 N N . ASN A 1 272 ? -1.602 6.076 4.815 1.00 94.44 272 ASN A N 1
ATOM 2125 C CA . ASN A 1 272 ? -0.565 5.829 3.825 1.00 94.44 272 ASN A CA 1
ATOM 2126 C C . ASN A 1 272 ? 0.768 5.531 4.550 1.00 94.44 272 ASN A C 1
ATOM 2128 O O . ASN A 1 272 ? 1.018 6.072 5.626 1.00 94.44 272 ASN A O 1
ATOM 2132 N N . PHE A 1 273 ? 1.613 4.651 4.009 1.00 92.69 273 PHE A N 1
ATOM 2133 C CA . PHE A 1 273 ? 2.846 4.237 4.686 1.00 92.69 273 PHE A CA 1
ATOM 2134 C C . PHE A 1 273 ? 3.871 5.374 4.800 1.00 92.69 273 PHE A C 1
ATOM 2136 O O . PHE A 1 273 ? 4.595 5.430 5.794 1.00 92.69 273 PHE A O 1
ATOM 2143 N N . GLU A 1 274 ? 3.952 6.259 3.809 1.00 91.69 274 GLU A N 1
ATOM 2144 C CA . GLU A 1 274 ? 4.891 7.387 3.823 1.00 91.69 274 GLU A CA 1
ATOM 2145 C C . GLU A 1 274 ? 4.512 8.410 4.887 1.00 91.69 274 GLU A C 1
ATOM 2147 O O . GLU A 1 274 ? 5.355 8.743 5.718 1.00 91.69 274 GLU A O 1
ATOM 2152 N N . ASP A 1 275 ? 3.228 8.775 4.945 1.00 94.44 275 ASP A N 1
ATOM 2153 C CA . ASP A 1 275 ? 2.648 9.595 6.018 1.00 94.44 275 ASP A CA 1
ATOM 2154 C C . ASP A 1 275 ? 2.902 8.968 7.396 1.00 94.44 275 ASP A C 1
ATOM 2156 O O . ASP A 1 275 ? 3.414 9.604 8.304 1.00 94.44 275 ASP A O 1
ATOM 2160 N N . PHE A 1 276 ? 2.648 7.664 7.553 1.00 94.94 276 PHE A N 1
ATOM 2161 C CA . PHE A 1 276 ? 2.837 6.984 8.838 1.00 94.94 276 PHE A CA 1
ATOM 2162 C C . PHE A 1 276 ? 4.276 7.067 9.387 1.00 94.94 276 PHE A C 1
ATOM 2164 O O . PHE A 1 276 ? 4.461 7.102 10.607 1.00 94.94 276 PHE A O 1
ATOM 2171 N N . ASN A 1 277 ? 5.287 7.060 8.512 1.00 92.38 277 ASN A N 1
ATOM 2172 C CA . ASN A 1 277 ? 6.702 7.106 8.906 1.00 92.38 277 ASN A CA 1
ATOM 2173 C C . ASN A 1 277 ? 7.335 8.494 8.763 1.00 92.38 277 ASN A C 1
ATOM 2175 O O . ASN A 1 277 ? 8.547 8.615 8.953 1.00 92.38 277 ASN A O 1
ATOM 2179 N N . ASN A 1 278 ? 6.548 9.509 8.413 1.00 91.06 278 ASN A N 1
ATOM 2180 C CA . ASN A 1 278 ? 7.015 10.841 8.051 1.00 91.06 278 ASN A CA 1
ATOM 2181 C C . ASN A 1 278 ? 8.137 10.824 6.997 1.00 91.06 278 ASN A C 1
ATOM 2183 O O . ASN A 1 278 ? 9.195 11.444 7.153 1.00 91.06 278 ASN A O 1
ATOM 2187 N N . PHE A 1 279 ? 7.954 10.012 5.956 1.00 87.00 279 PHE A N 1
ATOM 2188 C CA . PHE A 1 279 ? 8.973 9.724 4.954 1.00 87.00 279 PHE A CA 1
ATOM 2189 C C . PHE A 1 279 ? 8.640 10.397 3.619 1.00 87.00 279 PHE A C 1
ATOM 2191 O O . PHE A 1 279 ? 7.650 10.042 2.998 1.00 87.00 279 PHE A O 1
ATOM 2198 N N . ASN A 1 280 ? 9.491 11.324 3.158 1.00 84.75 280 ASN A N 1
ATOM 2199 C CA . ASN A 1 280 ? 9.402 11.988 1.843 1.00 84.75 280 ASN A CA 1
ATOM 2200 C C . ASN A 1 280 ? 8.021 12.574 1.479 1.00 84.75 280 ASN A C 1
ATOM 2202 O O . ASN A 1 280 ? 7.672 12.702 0.317 1.00 84.75 280 ASN A O 1
ATOM 2206 N N . GLU A 1 281 ? 7.256 13.024 2.468 1.00 87.75 281 GLU A N 1
ATOM 2207 C CA . GLU A 1 281 ? 5.857 13.422 2.288 1.00 87.75 281 GLU A CA 1
ATOM 2208 C C . GLU A 1 281 ? 5.639 14.710 1.466 1.00 87.75 281 GLU A C 1
ATOM 2210 O O . GLU A 1 281 ? 4.514 15.046 1.083 1.00 87.75 281 GLU A O 1
ATOM 2215 N N . GLU A 1 282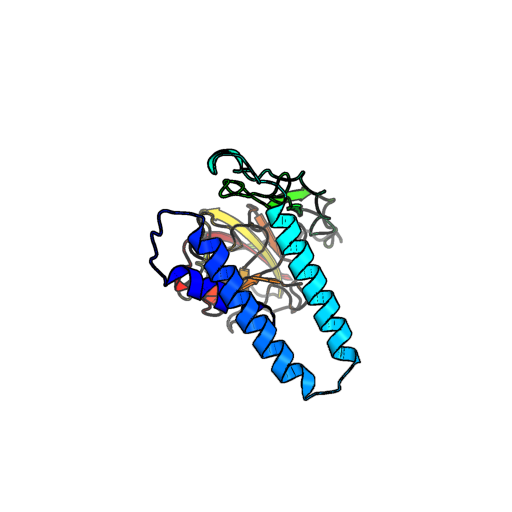 ? 6.695 15.492 1.228 1.00 89.25 282 GLU A N 1
ATOM 2216 C CA . GLU A 1 282 ? 6.595 16.816 0.605 1.00 89.25 282 GLU A CA 1
ATOM 2217 C C . GLU A 1 282 ? 6.084 16.756 -0.842 1.00 89.25 282 GLU A C 1
ATOM 2219 O O . GLU A 1 282 ? 5.347 17.650 -1.275 1.00 89.25 282 GLU A O 1
ATOM 2224 N N . ASP A 1 283 ? 6.424 15.691 -1.572 1.00 87.75 283 ASP A N 1
ATOM 2225 C CA . ASP A 1 283 ? 6.011 15.461 -2.961 1.00 87.75 283 ASP A CA 1
ATOM 2226 C C . ASP A 1 283 ? 4.718 14.631 -3.090 1.00 87.75 283 ASP A C 1
ATOM 2228 O O . ASP A 1 283 ? 4.240 14.350 -4.201 1.00 87.75 283 ASP A O 1
ATOM 2232 N N . ASN A 1 284 ? 4.104 14.314 -1.948 1.00 91.44 284 ASN A N 1
ATOM 2233 C CA . ASN A 1 284 ? 2.875 13.551 -1.870 1.00 91.44 284 ASN A CA 1
ATOM 2234 C C . ASN A 1 284 ? 1.648 14.463 -1.991 1.00 91.44 284 ASN A C 1
ATOM 2236 O O . ASN A 1 284 ? 1.626 15.634 -1.585 1.00 91.44 284 ASN A O 1
ATOM 2240 N N . SER A 1 285 ? 0.576 13.939 -2.582 1.00 92.56 285 SER A N 1
ATOM 2241 C CA . SER A 1 285 ? -0.678 14.680 -2.738 1.00 92.56 285 SER A CA 1
ATOM 2242 C C . SER A 1 285 ? -1.898 13.782 -2.920 1.00 92.56 285 SER A C 1
ATOM 2244 O O . SER A 1 285 ? -1.803 12.594 -3.232 1.00 92.56 285 SER A O 1
ATOM 2246 N N . GLY A 1 286 ? -3.073 14.388 -2.766 1.00 93.62 286 GLY A N 1
ATOM 2247 C CA . GLY A 1 286 ? -4.355 13.711 -2.904 1.00 93.62 286 GLY A CA 1
ATOM 2248 C C . GLY A 1 286 ? -4.904 13.203 -1.577 1.00 93.62 286 GLY A C 1
ATOM 2249 O O . GLY A 1 286 ? -4.334 13.410 -0.513 1.00 93.62 286 GLY A O 1
ATOM 2250 N N . GLU A 1 287 ? -6.059 12.564 -1.667 1.00 95.69 287 GLU A N 1
ATOM 2251 C CA . GLU A 1 287 ? -6.831 12.046 -0.544 1.00 95.69 287 GLU A CA 1
ATOM 2252 C C . GLU A 1 287 ? -7.631 10.854 -1.052 1.00 95.69 287 GLU A C 1
ATOM 2254 O O . GLU A 1 287 ? -8.101 10.866 -2.194 1.00 95.69 287 GLU A O 1
ATOM 2259 N N . VAL A 1 288 ? -7.805 9.836 -0.217 1.00 97.31 288 VAL A N 1
ATOM 2260 C CA . VAL A 1 288 ? -8.698 8.711 -0.495 1.00 97.31 288 VAL A CA 1
ATOM 2261 C C . VAL A 1 288 ? -9.768 8.662 0.575 1.00 97.31 288 VAL A C 1
ATOM 2263 O O . VAL A 1 288 ? -9.447 8.641 1.757 1.00 97.31 288 VAL A O 1
ATOM 2266 N N . CYS A 1 289 ? -11.028 8.556 0.153 1.00 98.31 289 CYS A N 1
ATOM 2267 C CA . CYS A 1 289 ? -12.164 8.368 1.047 1.00 98.31 289 CYS A CA 1
ATOM 2268 C C . CYS A 1 289 ? -12.854 7.026 0.784 1.00 98.31 289 CYS A C 1
ATOM 2270 O O . CYS A 1 289 ? -13.166 6.680 -0.362 1.00 98.31 289 CYS A O 1
ATOM 2272 N N . VAL A 1 290 ? -13.134 6.280 1.855 1.00 98.69 290 VAL A N 1
ATOM 2273 C CA . VAL A 1 290 ? -13.731 4.937 1.807 1.00 98.69 290 VAL A CA 1
ATOM 2274 C C . VAL A 1 290 ? -14.852 4.754 2.830 1.00 98.69 290 VAL A C 1
ATOM 2276 O O . VAL A 1 290 ? -14.914 5.450 3.839 1.00 98.69 290 VAL A O 1
ATOM 2279 N N . ASN A 1 291 ? -15.727 3.772 2.618 1.00 98.62 291 ASN A N 1
ATOM 2280 C CA . ASN A 1 291 ? -16.479 3.177 3.726 1.00 98.62 291 ASN A CA 1
ATOM 2281 C C . ASN A 1 291 ? -15.659 2.038 4.334 1.00 98.62 291 ASN A C 1
ATOM 2283 O O . ASN A 1 291 ? -15.154 1.187 3.599 1.00 98.62 291 ASN A O 1
ATOM 2287 N N . VAL A 1 292 ? -15.571 2.004 5.664 1.00 98.31 292 VAL A N 1
ATOM 2288 C CA . VAL A 1 292 ? -14.797 1.003 6.408 1.00 98.31 292 VAL A CA 1
ATOM 2289 C C . VAL A 1 292 ? -15.741 0.060 7.134 1.00 98.31 292 VAL A C 1
ATOM 2291 O O . VAL A 1 292 ? -16.604 0.497 7.900 1.00 98.31 292 VAL A O 1
ATOM 2294 N N . TYR A 1 293 ? -15.539 -1.234 6.921 1.00 97.12 293 TYR A N 1
ATOM 2295 C CA . TYR A 1 293 ? -16.235 -2.309 7.610 1.00 97.12 293 TYR A CA 1
ATOM 2296 C C . TYR A 1 293 ? -15.230 -3.172 8.370 1.00 97.12 293 TYR A C 1
ATOM 2298 O O . TYR A 1 293 ? -14.132 -3.421 7.875 1.00 97.12 293 TYR A O 1
ATOM 2306 N N . GLY A 1 294 ? -15.625 -3.662 9.540 1.00 93.94 294 GLY A N 1
ATOM 2307 C CA . GLY A 1 294 ? -14.837 -4.584 10.352 1.00 93.94 294 GLY A CA 1
ATOM 2308 C C . GLY A 1 294 ? -15.599 -5.871 10.621 1.00 93.94 294 GLY A C 1
ATOM 2309 O O . GLY A 1 294 ? -16.818 -5.846 10.800 1.00 93.94 294 GLY A O 1
ATOM 2310 N N . ALA A 1 295 ? -14.874 -6.982 10.645 1.00 91.81 295 ALA A N 1
ATOM 2311 C CA . ALA A 1 295 ? -15.359 -8.268 11.123 1.00 91.81 295 ALA A CA 1
ATOM 2312 C C . ALA A 1 295 ? -14.674 -8.586 12.456 1.00 91.81 295 ALA A C 1
ATOM 2314 O O . ALA A 1 295 ? -13.454 -8.449 12.568 1.00 91.81 295 ALA A O 1
ATOM 2315 N N . PHE A 1 296 ? -15.459 -8.997 13.451 1.00 90.69 296 PHE A N 1
ATOM 2316 C CA . PHE A 1 296 ? -14.981 -9.296 14.800 1.00 90.69 296 PHE A CA 1
ATOM 2317 C C . PHE A 1 296 ? -15.363 -10.720 15.205 1.00 90.69 296 PHE A C 1
ATOM 2319 O O . PHE A 1 296 ? -16.429 -11.196 14.809 1.00 90.69 296 PHE A O 1
ATOM 2326 N N . ASN A 1 297 ? -14.493 -11.362 15.987 1.00 85.38 297 ASN A N 1
ATOM 2327 C CA . ASN A 1 297 ? -14.754 -12.610 16.709 1.00 85.38 297 ASN A CA 1
ATOM 2328 C C . ASN A 1 297 ? -14.914 -12.337 18.208 1.00 85.38 297 ASN A C 1
ATOM 2330 O O . ASN A 1 297 ? -14.182 -11.449 18.720 1.00 85.38 297 ASN A O 1
#

Solvent-accessible surface area (backbone atoms only — not comparable to full-atom values): 16454 Å² total; per-residue (Å²): 123,68,68,62,54,55,58,50,57,64,52,58,71,72,70,63,88,69,90,68,95,57,79,72,56,59,64,48,53,56,48,50,54,50,48,50,53,50,52,51,53,52,58,61,49,78,76,58,95,57,72,70,65,48,53,54,51,48,51,52,49,50,52,49,51,50,49,55,50,60,71,57,69,82,63,85,86,65,63,71,80,79,53,45,32,53,23,21,64,40,73,68,49,72,65,48,72,54,74,36,96,22,14,32,32,40,27,40,30,40,39,47,56,58,50,44,51,50,35,66,85,29,49,73,57,89,74,82,49,61,51,76,45,82,36,80,49,63,74,62,85,71,70,82,73,83,63,78,82,60,71,43,81,59,36,76,72,40,46,28,26,30,35,86,77,37,49,20,72,38,62,35,86,48,72,36,28,56,50,30,43,36,40,36,60,73,50,71,23,20,17,34,80,68,43,94,45,59,14,59,41,18,34,47,80,82,47,66,33,28,23,55,34,32,22,42,81,83,68,48,74,46,32,68,29,91,85,55,69,68,46,72,57,97,83,38,66,26,29,69,50,79,45,44,56,20,71,49,58,61,49,76,51,61,68,50,76,66,79,48,75,44,42,68,76,38,41,41,32,38,31,26,42,34,21,73,68,73,43,81,33,87,46,30,41,59,38,27,30,21,36,36,26,41,22,66,91

Foldseek 3Di:
DVVVVVVVVVVVVV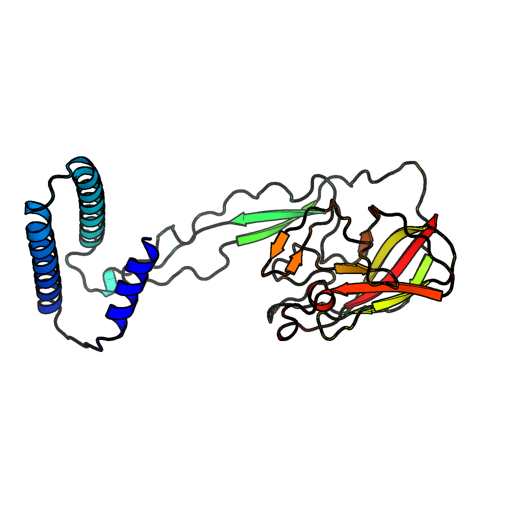PPPDPDPDDPVVVVVVVVVVVVVVVVVVVVVVPDPDPPVVVVVVVVVVVVVCVVVVLVPPDPDDDLVVWWDAFDKDDKDDWDPFPAPAAKGKIKIFIDRPVPNTDSPHHYDPDDRMDMDMDGHHHDPPPPVVDDFDWDFQDAWQKEFQADLGWRKTFDAAWFWWQKKKKAFDDKFKEAPLDPDGFQQPHDPNQHWGQKFKAWPVRHTQPDDPPFDWDQDVNGTTGHDPNDTSRDRMDMDRPRVDGDIDDGGIIMIMYGRCRSVVHRSPSMDMMTIIGMITGGD

Nearest PDB structures (foldseek):
  1lsl-assembly1_A  TM=8.863E-01  e=3.138E-06  Homo sapiens
  6ool-assembly1_A  TM=8.922E-01  e=1.049E-05  Mus musculus
  7za1-assembly1_F  TM=8.862E-01  e=2.532E-04  Rattus norvegicus
  6qig-assembly1_A  TM=2.489E-01  e=4.350E-07  Homo sapiens
  3vn4-assembly1_A  TM=2.592E-01  e=1.304E-06  Homo sapiens